Protein AF-A0A956WN75-F1 (afdb_monomer)

Secondary structure (DSSP, 8-state):
-TT-TTHHHHHHHHHHHHHHHHHHHHH---HHHHHHHHHHHHHHHHHHHHHHHHHHHHHS-GGGHHHHHHHHHHHHHHSHHHHHHHHHHHHHHH-HHHHHHHHHHHHHHHHHHHHHH-HHHHT-S---S-STTTTS-S-PPTTEE--SSHHHHHHHHHHHTT-SS-EEEEEE-GGGT-----HHHHHHHHHHTTEEEEEEEE-SSSEEEEEEEEPPTTPPPPHHHHHHHHHHHHTT---HHHHHHHHHHHHTSTTTTTHHHHTTPPPHHHHHHHHHSTTHHHHHHHS-HHHHHHHHHHHHT--SHHHHHHHHHHHHHHHHTTPPTTPPPPP-

Structure (mmCIF, N/CA/C/O backbone):
data_AF-A0A956WN75-F1
#
_entry.id   AF-A0A956WN75-F1
#
loop_
_atom_site.group_PDB
_atom_site.id
_atom_site.type_symbol
_atom_site.label_atom_id
_atom_site.label_alt_id
_atom_site.label_comp_id
_atom_site.label_asym_id
_atom_site.label_entity_id
_atom_site.label_seq_id
_atom_site.pdbx_PDB_ins_code
_atom_site.Cartn_x
_atom_site.Cartn_y
_atom_site.Cartn_z
_atom_site.occupancy
_atom_site.B_iso_or_equiv
_atom_site.auth_seq_id
_atom_site.auth_comp_id
_atom_site.auth_asym_id
_atom_site.auth_atom_id
_atom_site.pdbx_PDB_model_num
ATOM 1 N N . TRP A 1 1 ? 1.794 3.175 38.763 1.00 48.25 1 TRP A N 1
ATOM 2 C CA . TRP A 1 1 ? 1.970 1.706 38.778 1.00 48.25 1 TRP A CA 1
ATOM 3 C C . TRP A 1 1 ? 2.049 1.142 37.357 1.00 48.25 1 TRP A C 1
ATOM 5 O O . TRP A 1 1 ? 1.049 0.651 36.826 1.00 48.25 1 TRP A O 1
ATOM 15 N N . PRO A 1 2 ? 3.215 1.254 36.699 1.00 36.44 2 PRO A N 1
ATOM 16 C CA . PRO A 1 2 ? 3.444 0.683 35.376 1.00 36.44 2 PRO A CA 1
ATOM 17 C C . PRO A 1 2 ? 3.702 -0.824 35.523 1.00 36.44 2 PRO A C 1
ATOM 19 O O . PRO A 1 2 ? 4.758 -1.226 35.989 1.00 36.44 2 PRO A O 1
ATOM 22 N N . GLY A 1 3 ? 2.706 -1.660 35.211 1.00 49.97 3 GLY A N 1
ATOM 23 C CA . GLY A 1 3 ? 2.854 -3.124 35.275 1.00 49.97 3 GLY A CA 1
ATOM 24 C C . GLY A 1 3 ? 1.582 -3.918 35.585 1.00 49.97 3 GLY A C 1
ATOM 25 O O . GLY A 1 3 ? 1.543 -5.118 35.327 1.00 49.97 3 GLY A O 1
ATOM 26 N N . MET A 1 4 ? 0.512 -3.283 36.083 1.00 59.53 4 MET A N 1
ATOM 27 C CA . MET A 1 4 ? -0.743 -4.002 36.349 1.00 59.53 4 MET A CA 1
ATOM 28 C C . MET A 1 4 ? -1.436 -4.428 35.049 1.00 59.53 4 MET A C 1
ATOM 30 O O . MET A 1 4 ? -1.937 -3.595 34.284 1.00 59.53 4 MET A O 1
ATOM 34 N N . LYS A 1 5 ? -1.484 -5.745 34.824 1.00 60.62 5 LYS A N 1
ATOM 35 C CA . LYS A 1 5 ? -2.339 -6.390 33.820 1.00 60.62 5 LYS A CA 1
ATOM 36 C C . LYS A 1 5 ? -3.797 -6.350 34.303 1.00 60.62 5 LYS A C 1
ATOM 38 O O . LYS A 1 5 ? -4.051 -6.427 35.501 1.00 60.62 5 LYS A O 1
ATOM 43 N N . ASN A 1 6 ? -4.748 -6.227 33.374 1.00 70.31 6 ASN A N 1
ATOM 44 C CA . ASN A 1 6 ? -6.195 -6.226 33.647 1.00 70.31 6 ASN A CA 1
ATOM 45 C C . ASN A 1 6 ? -6.662 -5.158 34.661 1.00 70.31 6 ASN A C 1
ATOM 47 O O . ASN A 1 6 ? -7.427 -5.459 35.576 1.00 70.31 6 ASN A O 1
ATOM 51 N N . LYS A 1 7 ? -6.230 -3.898 34.503 1.00 71.69 7 LYS A N 1
ATOM 52 C CA . LYS A 1 7 ? -6.641 -2.776 35.371 1.00 71.69 7 LYS A CA 1
ATOM 53 C C . LYS A 1 7 ? -8.160 -2.658 35.493 1.00 71.69 7 LYS A C 1
ATOM 55 O O . LYS A 1 7 ? -8.658 -2.394 36.578 1.00 71.69 7 LYS A O 1
ATOM 60 N N . GLY A 1 8 ? -8.905 -2.899 34.418 1.00 73.25 8 GLY A N 1
ATOM 61 C CA . GLY A 1 8 ? -10.363 -2.855 34.489 1.00 73.25 8 GLY A CA 1
ATOM 62 C C . GLY A 1 8 ? -11.002 -4.012 35.273 1.00 73.25 8 GLY A C 1
ATOM 63 O O . GLY A 1 8 ? -12.048 -3.818 35.881 1.00 73.25 8 GLY A O 1
ATOM 64 N N . ALA A 1 9 ? -10.359 -5.181 35.370 1.00 77.38 9 ALA A N 1
ATOM 65 C CA . ALA A 1 9 ? -10.797 -6.230 36.297 1.00 77.38 9 ALA A CA 1
ATOM 66 C C . ALA A 1 9 ? -10.556 -5.823 37.761 1.00 77.38 9 ALA A C 1
ATOM 68 O O . ALA A 1 9 ? -11.425 -6.033 38.603 1.00 77.38 9 ALA A O 1
ATOM 69 N N . TRP A 1 10 ? -9.423 -5.171 38.048 1.00 79.75 10 TRP A N 1
ATOM 70 C CA . TRP A 1 10 ? -9.158 -4.575 39.362 1.00 79.75 10 TRP A CA 1
ATOM 71 C C . TRP A 1 10 ? -10.166 -3.477 39.710 1.00 79.75 10 TRP A C 1
ATOM 73 O O . TRP A 1 10 ? -10.657 -3.446 40.831 1.00 79.75 10 TRP A O 1
ATOM 83 N N . PHE A 1 11 ? -10.527 -2.632 38.742 1.00 81.88 11 PHE A N 1
ATOM 84 C CA . PHE A 1 11 ? -11.564 -1.608 38.888 1.00 81.88 11 PHE A CA 1
ATOM 85 C C . PHE A 1 11 ? -12.925 -2.213 39.264 1.00 81.88 11 PHE A C 1
ATOM 87 O O . PHE A 1 11 ? -13.568 -1.758 40.203 1.00 81.88 11 PHE A O 1
ATOM 94 N N . ILE A 1 12 ? -13.355 -3.272 38.572 1.00 84.25 12 ILE A N 1
ATOM 95 C CA . ILE A 1 12 ? -14.614 -3.964 38.888 1.00 84.25 12 ILE A CA 1
ATOM 96 C C . ILE A 1 12 ? -14.531 -4.645 40.263 1.00 84.25 12 ILE A C 1
ATOM 98 O O . ILE A 1 12 ? -15.480 -4.581 41.047 1.00 84.25 12 ILE A O 1
ATOM 102 N N . GLY A 1 13 ? -13.392 -5.269 40.576 1.00 86.12 13 GLY A N 1
ATOM 103 C CA . GLY A 1 13 ? -13.159 -5.943 41.851 1.00 86.12 13 GLY A CA 1
ATOM 104 C C . GLY A 1 13 ? -13.259 -4.995 43.044 1.00 86.12 13 GLY A C 1
ATOM 105 O O . GLY A 1 13 ? -13.963 -5.302 44.004 1.00 86.12 13 GLY A O 1
ATOM 106 N N . THR A 1 14 ? -12.633 -3.816 42.975 1.00 85.25 14 THR A N 1
ATOM 107 C CA . THR A 1 14 ? -12.680 -2.847 44.079 1.00 85.25 14 THR A CA 1
ATOM 108 C C . THR A 1 14 ? -14.070 -2.263 44.296 1.00 85.25 14 THR A C 1
ATOM 110 O O . THR A 1 14 ? -14.482 -2.132 45.445 1.00 85.25 14 THR A O 1
ATOM 113 N N . VAL A 1 15 ? -14.832 -1.980 43.233 1.00 87.31 15 VAL A N 1
ATOM 114 C CA . VAL A 1 15 ? -16.230 -1.522 43.363 1.00 87.31 15 VAL A CA 1
ATOM 115 C C . VAL A 1 15 ? -17.111 -2.613 43.973 1.00 87.31 15 VAL A C 1
ATOM 117 O O . VAL A 1 15 ? -17.923 -2.332 44.852 1.00 87.31 15 VAL A O 1
ATOM 120 N N . THR A 1 16 ? -16.918 -3.868 43.559 1.00 89.69 16 THR A N 1
ATOM 121 C CA . THR A 1 16 ? -17.697 -5.005 44.071 1.00 89.69 16 THR A CA 1
ATOM 122 C C . THR A 1 16 ? -17.443 -5.228 45.561 1.00 89.69 16 THR A C 1
ATOM 124 O O . THR A 1 16 ? -18.398 -5.351 46.328 1.00 89.69 16 THR A O 1
ATOM 127 N N . VAL A 1 17 ? -16.173 -5.233 45.982 1.00 88.94 17 VAL A N 1
ATOM 128 C CA . VAL A 1 17 ? -15.780 -5.359 47.397 1.00 88.94 17 VAL A CA 1
ATOM 129 C C . VAL A 1 17 ? -16.247 -4.146 48.203 1.00 88.94 17 VAL A C 1
ATOM 131 O O . VAL A 1 17 ? -16.737 -4.308 49.316 1.00 88.94 17 VAL A O 1
ATOM 134 N N . GLY A 1 18 ? -16.160 -2.942 47.633 1.00 87.75 18 GLY A N 1
ATOM 135 C CA . GLY A 1 18 ? -16.653 -1.719 48.262 1.00 87.75 18 GLY A CA 1
ATOM 136 C C . GLY A 1 18 ? -18.155 -1.765 48.553 1.00 87.75 18 GLY A C 1
ATOM 137 O O . GLY A 1 18 ? -18.562 -1.425 49.662 1.00 87.75 18 GLY A O 1
ATOM 138 N N . GLY A 1 19 ? -18.968 -2.237 47.601 1.00 89.50 19 GLY A N 1
ATOM 139 C CA . GLY A 1 19 ? -20.414 -2.416 47.790 1.00 89.50 19 GLY A CA 1
ATOM 140 C C . GLY A 1 19 ? -20.755 -3.436 48.880 1.00 89.50 19 GLY A C 1
ATOM 141 O O . GLY A 1 19 ? -21.560 -3.145 49.764 1.00 89.50 19 GLY A O 1
ATOM 142 N N . LEU A 1 20 ? -20.065 -4.583 48.903 1.00 91.06 20 LEU A N 1
ATOM 143 C CA . LEU A 1 20 ? -20.223 -5.584 49.965 1.00 91.06 20 LEU A CA 1
ATOM 144 C C . LEU A 1 20 ? -19.796 -5.039 51.337 1.00 91.06 20 LEU A C 1
ATOM 146 O O . LEU A 1 20 ? -20.430 -5.344 52.343 1.00 91.06 20 LEU A O 1
ATOM 150 N N . GLY A 1 21 ? -18.759 -4.199 51.380 1.00 90.44 21 GLY A N 1
ATOM 151 C CA . GLY A 1 21 ? -18.319 -3.518 52.597 1.00 90.44 21 GLY A CA 1
ATOM 152 C C . GLY A 1 21 ? -19.379 -2.568 53.158 1.00 90.44 21 GLY A C 1
ATOM 153 O O . GLY A 1 21 ? -19.666 -2.615 54.351 1.00 90.44 21 GLY A O 1
ATOM 154 N N . ILE A 1 22 ? -20.015 -1.756 52.305 1.00 89.88 22 ILE A N 1
ATOM 155 C CA . ILE A 1 22 ? -21.125 -0.871 52.710 1.00 89.88 22 ILE A CA 1
ATOM 156 C C . ILE A 1 22 ? -22.288 -1.695 53.275 1.00 89.88 22 ILE A C 1
ATOM 158 O O . ILE A 1 22 ? -22.827 -1.358 54.331 1.00 89.88 22 ILE A O 1
ATOM 162 N N . ALA A 1 23 ? -22.630 -2.802 52.611 1.00 91.12 23 ALA A N 1
ATOM 163 C CA . ALA A 1 23 ? -23.677 -3.706 53.067 1.00 91.12 23 ALA A CA 1
ATOM 164 C C . ALA A 1 23 ? -23.367 -4.313 54.447 1.00 91.12 23 ALA A C 1
ATOM 166 O O . ALA A 1 23 ? -24.229 -4.320 55.325 1.00 91.12 23 ALA A O 1
ATOM 167 N N . ALA A 1 24 ? -22.126 -4.758 54.660 1.00 89.31 24 ALA A N 1
ATOM 168 C CA . ALA A 1 24 ? -21.679 -5.334 55.925 1.00 89.31 24 ALA A CA 1
ATOM 169 C C . ALA A 1 24 ? -21.656 -4.310 57.074 1.00 89.31 24 ALA A C 1
ATOM 171 O O . ALA A 1 24 ? -22.040 -4.647 58.195 1.00 89.31 24 ALA A O 1
ATOM 172 N N . ILE A 1 25 ? -21.259 -3.057 56.804 1.00 89.06 25 ILE A N 1
ATOM 173 C CA . ILE A 1 25 ? -21.319 -1.963 57.790 1.00 89.06 25 ILE A CA 1
ATOM 174 C C . ILE A 1 25 ? -22.764 -1.724 58.231 1.00 89.06 25 ILE A C 1
ATOM 176 O O . ILE A 1 25 ? -23.007 -1.577 59.425 1.00 89.06 25 ILE A O 1
ATOM 180 N N . GLY A 1 26 ? -23.717 -1.731 57.291 1.00 85.25 26 GLY A N 1
ATOM 181 C CA . GLY A 1 26 ? -25.135 -1.516 57.586 1.00 85.25 26 GLY A CA 1
ATOM 182 C C . GLY A 1 26 ? -25.693 -2.489 58.626 1.00 85.25 26 GLY A C 1
ATOM 183 O O . GLY A 1 26 ? -26.528 -2.105 59.434 1.00 85.25 26 GLY A O 1
ATOM 184 N N . THR A 1 27 ? -25.203 -3.729 58.656 1.00 85.75 27 THR A N 1
ATOM 185 C CA . THR A 1 27 ? -25.683 -4.780 59.569 1.00 85.75 27 THR A CA 1
ATOM 186 C C . THR A 1 27 ? -24.801 -5.003 60.802 1.00 85.75 27 THR A C 1
ATOM 188 O O . THR A 1 27 ? -25.177 -5.763 61.693 1.00 85.75 27 THR A O 1
ATOM 191 N N . SER A 1 28 ? -23.616 -4.390 60.864 1.00 88.44 28 SER A N 1
ATOM 192 C CA . SER A 1 28 ? -22.629 -4.653 61.916 1.00 88.44 28 SER A CA 1
ATOM 193 C C . SER A 1 28 ? -22.908 -3.841 63.180 1.00 88.44 28 SER A C 1
ATOM 195 O O . SER A 1 28 ? -22.922 -2.613 63.154 1.00 88.44 28 SER A O 1
ATOM 197 N N . GLN A 1 29 ? -23.039 -4.529 64.316 1.00 87.25 29 GLN A N 1
ATOM 198 C CA . GLN A 1 29 ? -23.091 -3.907 65.648 1.00 87.25 29 GLN A CA 1
ATOM 199 C C . GLN A 1 29 ? -21.741 -3.950 66.386 1.00 87.25 29 GLN A C 1
ATOM 201 O O . GLN A 1 29 ? -21.611 -3.411 67.484 1.00 87.25 29 GLN A O 1
ATOM 206 N N . TRP A 1 30 ? -20.717 -4.579 65.797 1.00 92.25 30 TRP A N 1
ATOM 207 C CA . TRP A 1 30 ? -19.413 -4.760 66.433 1.00 92.25 30 TRP A CA 1
ATOM 208 C C . TRP A 1 30 ? -18.415 -3.701 65.954 1.00 92.25 30 TRP A C 1
ATOM 210 O O . TRP A 1 30 ? -17.955 -3.720 64.811 1.00 92.25 30 TRP A O 1
ATOM 220 N N . TYR A 1 31 ? -18.070 -2.771 66.849 1.00 89.88 31 TYR A N 1
ATOM 221 C CA . TYR A 1 31 ? -17.254 -1.594 66.530 1.00 89.88 31 TYR A CA 1
ATOM 222 C C . TYR A 1 31 ? -15.909 -1.910 65.839 1.00 89.88 31 TYR A C 1
ATOM 224 O O . TYR A 1 31 ? -15.633 -1.298 64.804 1.00 89.88 31 TYR A O 1
ATOM 232 N N . PRO A 1 32 ? -15.086 -2.872 66.311 1.00 91.50 32 PRO A N 1
ATOM 233 C CA . PRO A 1 32 ? -13.803 -3.176 65.670 1.00 91.50 32 PRO A CA 1
ATOM 234 C C . PRO A 1 32 ? -13.941 -3.671 64.225 1.00 91.50 32 PRO A C 1
ATOM 236 O O . PRO A 1 32 ? -13.137 -3.306 63.368 1.00 91.50 32 PRO A O 1
ATOM 239 N N . LEU A 1 33 ? -14.979 -4.461 63.930 1.00 87.69 33 LEU A N 1
ATOM 240 C CA . LEU A 1 33 ? -15.257 -4.939 62.575 1.00 87.69 33 LEU A CA 1
ATOM 241 C C . LEU A 1 33 ? -15.676 -3.795 61.660 1.00 87.69 33 LEU A C 1
ATOM 243 O O . LEU A 1 33 ? -15.158 -3.680 60.551 1.00 87.69 33 LEU A O 1
ATOM 247 N N . THR A 1 34 ? -16.557 -2.917 62.137 1.00 90.81 34 THR A N 1
ATOM 248 C CA . THR A 1 34 ? -16.970 -1.733 61.379 1.00 90.81 34 THR A CA 1
ATOM 249 C C . THR A 1 34 ? -15.772 -0.835 61.065 1.00 90.81 34 THR A C 1
ATOM 251 O O . THR A 1 34 ? -15.591 -0.443 59.913 1.00 90.81 34 THR A O 1
ATOM 254 N N . ALA A 1 35 ? -14.897 -0.581 62.043 1.00 90.38 35 ALA A N 1
ATOM 255 C CA . ALA A 1 35 ? -13.675 0.197 61.839 1.00 90.38 35 ALA A CA 1
ATOM 256 C C . ALA A 1 35 ? -12.725 -0.456 60.813 1.00 90.38 35 ALA A C 1
ATOM 258 O O . ALA A 1 35 ? -12.204 0.226 59.928 1.00 90.38 35 ALA A O 1
ATOM 259 N N . GLY A 1 36 ? -12.548 -1.781 60.879 1.00 91.25 36 GLY A N 1
ATOM 260 C CA . GLY A 1 36 ? -11.745 -2.533 59.911 1.00 91.25 36 GLY A CA 1
ATOM 261 C C . GLY A 1 36 ? -12.296 -2.455 58.483 1.00 91.25 36 GLY A C 1
ATOM 262 O O . GLY A 1 36 ? -11.541 -2.206 57.540 1.00 91.25 36 GLY A O 1
ATOM 263 N N . ILE A 1 37 ? -13.615 -2.598 58.311 1.00 89.56 37 ILE A N 1
ATOM 264 C CA . ILE A 1 37 ? -14.264 -2.497 56.995 1.00 89.56 37 ILE A CA 1
ATOM 265 C C . ILE A 1 37 ? -14.164 -1.068 56.446 1.00 89.56 37 ILE A C 1
ATOM 267 O O . ILE A 1 37 ? -13.875 -0.901 55.262 1.00 89.56 37 ILE A O 1
ATOM 271 N N . MET A 1 38 ? -14.333 -0.035 57.279 1.00 89.81 38 MET A N 1
ATOM 272 C CA . MET A 1 38 ? -14.180 1.362 56.848 1.00 89.81 38 MET A CA 1
ATOM 273 C C . MET A 1 38 ? -12.759 1.673 56.365 1.00 89.81 38 MET A C 1
ATOM 275 O O . MET A 1 38 ? -12.597 2.380 55.369 1.00 89.81 38 MET A O 1
ATOM 279 N N . LEU A 1 39 ? -11.733 1.111 57.011 1.00 90.19 39 LEU A N 1
ATOM 280 C CA . LEU A 1 39 ? -10.342 1.271 56.580 1.00 90.19 39 LEU A CA 1
ATOM 281 C C . LEU A 1 39 ? -10.101 0.629 55.206 1.00 90.19 39 LEU A C 1
ATOM 283 O O . LEU A 1 39 ? -9.528 1.261 54.314 1.00 90.19 39 LEU A O 1
ATOM 287 N N . LEU A 1 40 ? -10.588 -0.599 55.004 1.00 86.06 40 LEU A N 1
ATOM 288 C CA . LEU A 1 40 ? -10.496 -1.288 53.712 1.00 86.06 40 LEU A CA 1
ATOM 289 C C . LEU A 1 40 ? -11.278 -0.557 52.616 1.00 86.06 40 LEU A C 1
ATOM 291 O O . LEU A 1 40 ? -10.795 -0.433 51.489 1.00 86.06 40 LEU A O 1
ATOM 295 N N . TRP A 1 41 ? -12.457 -0.034 52.951 1.00 86.81 41 TRP A N 1
ATOM 296 C CA . TRP A 1 41 ? -13.279 0.755 52.040 1.00 86.81 41 TRP A CA 1
ATOM 297 C C . TRP A 1 41 ? -12.577 2.053 51.625 1.00 86.81 41 TRP A C 1
ATOM 299 O O . TRP A 1 41 ? -12.515 2.354 50.433 1.00 86.81 41 TRP A O 1
ATOM 309 N N . GLY A 1 42 ? -11.959 2.774 52.567 1.00 86.94 42 GLY A N 1
ATOM 310 C CA . GLY A 1 42 ? -11.176 3.979 52.278 1.00 86.94 42 GLY A CA 1
ATOM 311 C C . GLY A 1 42 ? -9.976 3.705 51.365 1.00 86.94 42 GLY A C 1
ATOM 312 O O . GLY A 1 42 ? -9.765 4.418 50.381 1.00 86.94 42 GLY A O 1
ATOM 313 N N . MET A 1 43 ? -9.230 2.626 51.626 1.00 86.12 43 MET A N 1
ATOM 314 C CA . MET A 1 43 ? -8.103 2.211 50.780 1.00 86.12 43 MET A CA 1
ATOM 315 C C . MET A 1 43 ? -8.565 1.822 49.364 1.00 86.12 43 MET A C 1
ATOM 317 O O . MET A 1 43 ? -7.962 2.237 48.371 1.00 86.12 43 MET A O 1
ATOM 321 N N . GLY A 1 44 ? -9.670 1.077 49.260 1.00 82.69 44 GLY A N 1
ATOM 322 C CA . GLY A 1 44 ? -10.289 0.708 47.986 1.00 82.69 44 GLY A CA 1
ATOM 323 C C . GLY A 1 44 ? -10.807 1.917 47.202 1.00 82.69 44 GLY A C 1
ATOM 324 O O . GLY A 1 44 ? -10.598 1.994 45.990 1.00 82.69 44 GLY A O 1
ATOM 325 N N . GLY A 1 45 ? -11.413 2.890 47.886 1.00 83.38 45 GLY A N 1
ATOM 326 C CA . GLY A 1 45 ? -11.883 4.148 47.303 1.00 83.38 45 GLY A CA 1
ATOM 327 C C . GLY A 1 45 ? -10.742 5.000 46.746 1.00 83.38 45 GLY A C 1
ATOM 328 O O . GLY A 1 45 ? -10.809 5.454 45.603 1.00 83.38 45 GLY A O 1
ATOM 329 N N . GLY A 1 46 ? -9.646 5.146 47.497 1.00 82.12 46 GLY A N 1
ATOM 330 C CA . GLY A 1 46 ? -8.447 5.843 47.022 1.00 82.12 46 GLY A CA 1
ATOM 331 C C . GLY A 1 46 ? -7.829 5.176 45.789 1.00 82.12 46 GLY A C 1
ATOM 332 O O . GLY A 1 46 ? -7.460 5.854 44.825 1.00 82.12 46 GLY A O 1
ATOM 333 N N . PHE A 1 47 ? -7.771 3.842 45.773 1.00 81.31 47 PHE A N 1
ATOM 334 C CA . PHE A 1 47 ? -7.326 3.087 44.603 1.00 81.31 47 PHE A CA 1
ATOM 335 C C . PHE A 1 47 ? -8.263 3.287 43.404 1.00 81.31 47 PHE A C 1
ATOM 337 O O . PHE A 1 47 ? -7.792 3.534 42.295 1.00 81.31 47 PHE A O 1
ATOM 344 N N . PHE A 1 48 ? -9.579 3.241 43.623 1.00 83.19 48 PHE A N 1
ATOM 345 C CA . PHE A 1 48 ? -10.592 3.458 42.591 1.00 83.19 48 PHE A CA 1
ATOM 346 C C . PHE A 1 48 ? -10.472 4.842 41.945 1.00 83.19 48 PHE A C 1
ATOM 348 O O . PHE A 1 48 ? -10.421 4.923 40.720 1.00 83.19 48 PHE A O 1
ATOM 355 N N . ILE A 1 49 ? -10.373 5.915 42.737 1.00 82.69 49 ILE A N 1
ATOM 356 C CA . ILE A 1 49 ? -10.286 7.293 42.225 1.00 82.69 49 ILE A CA 1
ATOM 357 C C . ILE A 1 49 ? -9.043 7.460 41.344 1.00 82.69 49 ILE A C 1
ATOM 359 O O . ILE A 1 49 ? -9.149 7.906 40.200 1.00 82.69 49 ILE A O 1
ATOM 363 N N . ASN A 1 50 ? -7.877 7.039 41.841 1.00 80.00 50 ASN A N 1
ATOM 364 C CA . ASN A 1 50 ? -6.620 7.145 41.099 1.00 80.00 50 ASN A CA 1
ATOM 365 C C . ASN A 1 50 ? -6.627 6.290 39.825 1.00 80.00 50 ASN A C 1
ATOM 367 O O . ASN A 1 50 ? -6.142 6.716 38.772 1.00 80.00 50 ASN A O 1
ATOM 371 N N . LEU A 1 51 ? -7.183 5.078 39.901 1.00 78.94 51 LEU A N 1
ATOM 372 C CA . LEU A 1 51 ? -7.287 4.192 38.750 1.00 78.94 51 LEU A CA 1
ATOM 373 C C . LEU A 1 51 ? -8.242 4.764 37.701 1.00 78.94 51 LEU A C 1
ATOM 375 O O . LEU A 1 51 ? -7.889 4.772 36.527 1.00 78.94 51 LEU A O 1
ATOM 379 N N . ASN A 1 52 ? -9.399 5.285 38.111 1.00 81.50 52 ASN A N 1
ATOM 380 C CA . ASN A 1 52 ? -10.380 5.903 37.222 1.00 81.50 52 ASN A CA 1
ATOM 381 C C . ASN A 1 52 ? -9.782 7.114 36.492 1.00 81.50 52 ASN A C 1
ATOM 383 O O . ASN A 1 52 ? -9.805 7.166 35.265 1.00 81.50 52 ASN A O 1
ATOM 387 N N . GLN A 1 53 ? -9.134 8.026 37.226 1.00 80.12 53 GLN A N 1
ATOM 388 C CA . GLN A 1 53 ? -8.435 9.170 36.632 1.00 80.12 53 GLN A CA 1
ATOM 389 C C . GLN A 1 53 ? -7.352 8.729 35.643 1.00 80.12 53 GLN A C 1
ATOM 391 O O . GLN A 1 53 ? -7.288 9.241 34.527 1.00 80.12 53 GLN A O 1
ATOM 396 N N . THR A 1 54 ? -6.543 7.730 36.006 1.00 75.62 54 THR A N 1
ATOM 397 C CA . THR A 1 54 ? -5.514 7.185 35.111 1.00 75.62 54 THR A CA 1
ATOM 398 C C . THR A 1 54 ? -6.136 6.570 33.858 1.00 75.62 54 THR A C 1
ATOM 400 O O . THR A 1 54 ? -5.622 6.760 32.759 1.00 75.62 54 THR A O 1
ATOM 403 N N . LEU A 1 55 ? -7.232 5.820 33.990 1.00 72.75 55 LEU A N 1
ATOM 404 C CA . LEU A 1 55 ? -7.920 5.202 32.858 1.00 72.75 55 LEU A CA 1
ATOM 405 C C . LEU A 1 55 ? -8.496 6.262 31.921 1.00 72.75 55 LEU A C 1
ATOM 407 O O . LEU A 1 55 ? -8.296 6.154 30.715 1.00 72.75 55 LEU A O 1
ATOM 411 N N . ILE A 1 56 ? -9.127 7.309 32.447 1.00 76.31 56 ILE A N 1
ATOM 412 C CA . ILE A 1 56 ? -9.640 8.409 31.625 1.00 76.31 56 ILE A CA 1
ATOM 413 C C . ILE A 1 56 ? -8.485 9.106 30.903 1.00 76.31 56 ILE A C 1
ATOM 415 O O . ILE A 1 56 ? -8.532 9.246 29.684 1.00 76.31 56 ILE A O 1
ATOM 419 N N . GLN A 1 57 ? -7.413 9.466 31.610 1.00 71.62 57 GLN A N 1
ATOM 420 C CA . GLN A 1 57 ? -6.271 10.172 31.020 1.00 71.62 57 GLN A CA 1
ATOM 421 C C . GLN A 1 57 ? -5.525 9.342 29.970 1.00 71.62 57 GLN A C 1
ATOM 423 O O . GLN A 1 57 ? -5.095 9.872 28.952 1.00 71.62 57 GLN A O 1
ATOM 428 N N . THR A 1 58 ? -5.374 8.038 30.196 1.00 66.56 58 THR A N 1
ATOM 429 C CA . THR A 1 58 ? -4.648 7.157 29.265 1.00 66.56 58 THR A CA 1
ATOM 430 C C . THR A 1 58 ? -5.478 6.726 28.060 1.00 66.56 58 THR A C 1
ATOM 432 O O . THR A 1 58 ? -4.899 6.352 27.044 1.00 66.56 58 THR A O 1
ATOM 435 N N . ASN A 1 59 ? -6.810 6.785 28.145 1.00 67.25 59 ASN A N 1
ATOM 436 C CA . ASN A 1 59 ? -7.703 6.426 27.038 1.00 67.25 59 ASN A CA 1
ATOM 437 C C . ASN A 1 59 ? -8.292 7.640 26.303 1.00 67.25 59 ASN A C 1
ATOM 439 O O . ASN A 1 59 ? -8.967 7.459 25.291 1.00 67.25 59 ASN A O 1
ATOM 443 N N . THR A 1 60 ? -8.049 8.865 26.778 1.00 67.31 60 THR A N 1
ATOM 444 C CA . THR A 1 60 ? -8.585 10.086 26.165 1.00 67.31 60 THR A CA 1
ATOM 445 C C . THR A 1 60 ? -7.513 10.806 25.343 1.00 67.31 60 THR A C 1
ATOM 447 O O . THR A 1 60 ? -6.466 11.155 25.889 1.00 67.31 60 THR A O 1
ATOM 450 N N . PRO A 1 61 ? -7.762 11.099 24.053 1.00 60.56 61 PRO A N 1
ATOM 451 C CA . PRO A 1 61 ? -6.873 11.930 23.245 1.00 60.56 61 PRO A CA 1
ATOM 452 C C . PRO A 1 61 ? -6.668 13.322 23.860 1.00 60.56 61 PRO A C 1
ATOM 454 O O . PRO A 1 61 ? -7.624 13.939 24.336 1.00 60.56 61 PRO A O 1
ATOM 457 N N . SER A 1 62 ? -5.447 13.860 23.786 1.00 65.75 62 SER A N 1
ATOM 458 C CA . SER A 1 62 ? -5.090 15.159 24.385 1.00 65.75 62 SER A CA 1
ATOM 459 C C . SER A 1 62 ? -6.005 16.307 23.936 1.00 65.75 62 SER A C 1
ATOM 461 O O . SER A 1 62 ? -6.403 17.128 24.760 1.00 65.75 62 SER A O 1
ATOM 463 N N . ALA A 1 63 ? -6.428 16.314 22.668 1.00 63.97 63 ALA A N 1
ATOM 464 C CA . ALA A 1 63 ? -7.319 17.329 22.099 1.00 63.97 63 ALA A CA 1
ATOM 465 C C . ALA A 1 63 ? -8.739 17.349 22.705 1.00 63.97 63 ALA A C 1
ATOM 467 O O . ALA A 1 63 ? -9.418 18.373 22.661 1.00 63.97 63 ALA A O 1
ATOM 468 N N . LEU A 1 64 ? -9.209 16.228 23.265 1.00 76.62 64 LEU A N 1
ATOM 469 C CA . LEU A 1 64 ? -10.553 16.098 23.843 1.00 76.62 64 LEU A CA 1
ATOM 470 C C . LEU A 1 64 ? -10.537 16.004 25.372 1.00 76.62 64 LEU A C 1
ATOM 472 O O . LEU A 1 64 ? -11.606 15.956 25.981 1.00 76.62 64 LEU A O 1
ATOM 476 N N . MET A 1 65 ? -9.352 16.023 25.992 1.00 71.12 65 MET A N 1
ATOM 477 C CA . MET A 1 65 ? -9.173 15.821 27.431 1.00 71.12 65 MET A CA 1
ATOM 478 C C . MET A 1 65 ? -10.049 16.762 28.260 1.00 71.12 65 MET A C 1
ATOM 480 O O . MET A 1 65 ? -10.754 16.311 29.158 1.00 71.12 65 MET A O 1
ATOM 484 N N . GLY A 1 66 ? -10.080 18.051 27.903 1.00 75.44 66 GLY A N 1
ATOM 485 C CA . GLY A 1 66 ? -10.924 19.035 28.583 1.00 75.44 66 GLY A CA 1
ATOM 486 C C . GLY A 1 66 ? -12.409 18.663 28.545 1.00 75.44 66 GLY A C 1
ATOM 487 O O . GLY A 1 66 ? -13.063 18.656 29.580 1.00 75.44 66 GLY A O 1
ATOM 488 N N . ARG A 1 67 ? -12.928 18.258 27.376 1.00 85.19 67 ARG A N 1
ATOM 489 C CA . ARG A 1 67 ? -14.346 17.892 27.204 1.00 85.19 67 ARG A CA 1
ATOM 490 C C . ARG A 1 67 ? -14.711 16.622 27.971 1.00 85.19 67 ARG A C 1
ATOM 492 O O . ARG A 1 67 ? -15.749 16.580 28.624 1.00 85.19 67 ARG A O 1
ATOM 499 N N . VAL A 1 68 ? -13.863 15.596 27.912 1.00 77.19 68 VAL A N 1
ATOM 500 C CA . VAL A 1 68 ? -14.107 14.324 28.610 1.00 77.19 68 VAL A CA 1
ATOM 501 C C . VAL A 1 68 ? -14.053 14.512 30.123 1.00 77.19 68 VAL A C 1
ATOM 503 O O . VAL A 1 68 ? -14.929 14.013 30.829 1.00 77.19 68 VAL A O 1
ATOM 506 N N . MET A 1 69 ? -13.086 15.284 30.623 1.00 80.75 69 MET A N 1
ATOM 507 C CA . MET A 1 69 ? -13.012 15.608 32.045 1.00 80.75 69 MET A CA 1
ATOM 508 C C . MET A 1 69 ? -14.213 16.443 32.497 1.00 80.75 69 MET A C 1
ATOM 510 O O . MET A 1 69 ? -14.734 16.182 33.574 1.00 80.75 69 MET A O 1
ATOM 514 N N . SER A 1 70 ? -14.724 17.373 31.681 1.00 85.56 70 SER A N 1
ATOM 515 C CA . SER A 1 70 ? -15.968 18.092 31.998 1.00 85.56 70 SER A CA 1
ATOM 516 C C . SER A 1 70 ? -17.161 17.147 32.141 1.00 85.56 70 SER A C 1
ATOM 518 O O . SER A 1 70 ? -17.889 17.249 33.124 1.00 85.56 70 SER A O 1
ATOM 520 N N . VAL A 1 71 ? -17.345 16.197 31.218 1.00 86.69 71 VAL A N 1
ATOM 521 C CA . VAL A 1 71 ? -18.427 15.198 31.310 1.00 86.69 71 VAL A CA 1
ATOM 522 C C . VAL A 1 71 ? -18.259 14.315 32.548 1.00 86.69 71 VAL A C 1
ATOM 524 O O . VAL A 1 71 ? -19.231 14.062 33.255 1.00 86.69 71 VAL A O 1
ATOM 527 N N . HIS A 1 72 ? -17.033 13.884 32.851 1.00 84.75 72 HIS A N 1
ATOM 528 C CA . HIS A 1 72 ? -16.748 13.100 34.052 1.00 84.75 72 HIS A CA 1
ATOM 529 C C . HIS A 1 72 ? -17.064 13.877 35.336 1.00 84.75 72 HIS A C 1
ATOM 531 O O . HIS A 1 72 ? -17.739 13.353 36.218 1.00 84.75 72 HIS A O 1
ATOM 537 N N . THR A 1 73 ? -16.631 15.135 35.423 1.00 86.12 73 THR A N 1
ATOM 538 C CA . THR A 1 73 ? -16.892 16.012 36.570 1.00 86.12 73 THR A CA 1
ATOM 539 C C . THR A 1 73 ? -18.384 16.286 36.731 1.00 86.12 73 THR A C 1
ATOM 541 O O . THR A 1 73 ? -18.893 16.204 37.846 1.00 86.12 73 THR A O 1
ATOM 544 N N . LEU A 1 74 ? -19.107 16.540 35.635 1.00 88.81 74 LEU A N 1
ATOM 545 C CA . LEU A 1 74 ? -20.566 16.688 35.649 1.00 88.81 74 LEU A CA 1
ATOM 546 C C . LEU A 1 74 ? -21.256 15.409 36.133 1.00 88.81 74 LEU A C 1
ATOM 548 O O . LEU A 1 74 ? -22.169 15.482 36.947 1.00 88.81 74 LEU A O 1
ATOM 552 N N . GLY A 1 75 ? -20.800 14.239 35.686 1.00 84.69 75 GLY A N 1
ATOM 553 C CA . GLY A 1 75 ? -21.328 12.955 36.140 1.00 84.69 75 GLY A CA 1
ATOM 554 C C . GLY A 1 75 ? -21.053 12.684 37.623 1.00 84.69 75 GLY A C 1
ATOM 555 O O . GLY A 1 75 ? -21.939 12.272 38.362 1.00 84.69 75 GLY A O 1
ATOM 556 N N . PHE A 1 76 ? -19.830 12.924 38.088 1.00 81.62 76 PHE A N 1
ATOM 557 C CA . PHE A 1 76 ? -19.445 12.598 39.459 1.00 81.62 76 PHE A CA 1
ATOM 558 C C . PHE A 1 76 ? -19.988 13.607 40.481 1.00 81.62 76 PHE A C 1
ATOM 560 O O . PHE A 1 76 ? -20.598 13.211 41.471 1.00 81.62 76 PHE A O 1
ATOM 567 N N . LEU A 1 77 ? -19.806 14.909 40.240 1.00 82.25 77 LEU A N 1
ATOM 568 C CA . LEU A 1 77 ? -20.262 15.957 41.160 1.00 82.25 77 LEU A CA 1
ATOM 569 C C . LEU A 1 77 ? -21.740 16.303 40.965 1.00 82.25 77 LEU A C 1
ATOM 571 O O . LEU A 1 77 ? -22.432 16.571 41.942 1.00 82.25 77 LEU A O 1
ATOM 575 N N . GLY A 1 78 ? -22.244 16.283 39.730 1.00 87.50 78 GLY A N 1
ATOM 576 C CA . GLY A 1 78 ? -23.617 16.699 39.430 1.00 87.50 78 GLY A CA 1
ATOM 577 C C . GLY A 1 78 ? -24.681 15.730 39.942 1.00 87.50 78 GLY A C 1
ATOM 578 O O . GLY A 1 78 ? -25.755 16.167 40.346 1.00 87.50 78 GLY A O 1
ATOM 579 N N . PHE A 1 79 ? -24.387 14.426 39.996 1.00 88.81 79 PHE A N 1
ATOM 580 C CA . PHE A 1 79 ? -25.320 13.431 40.539 1.00 88.81 79 PHE A CA 1
ATOM 581 C C . PHE A 1 79 ? -25.196 13.224 42.056 1.00 88.81 79 PHE A C 1
ATOM 583 O O . PHE A 1 79 ? -26.077 12.600 42.651 1.00 88.81 79 PHE A O 1
ATOM 590 N N . ALA A 1 80 ? -24.159 13.764 42.707 1.00 87.81 80 ALA A N 1
ATOM 591 C CA . ALA A 1 80 ? -23.962 13.601 44.148 1.00 87.81 80 ALA A CA 1
ATOM 592 C C . ALA A 1 80 ? -25.155 14.106 44.996 1.00 87.81 80 ALA A C 1
ATOM 594 O O . ALA A 1 80 ? -25.583 13.366 45.886 1.00 87.81 80 ALA A O 1
ATOM 595 N N . PRO A 1 81 ? -25.772 15.278 44.716 1.00 93.19 81 PRO A N 1
ATOM 596 C CA . PRO A 1 81 ? -26.942 15.741 45.467 1.00 93.19 81 PRO A CA 1
ATOM 597 C C . PRO A 1 81 ? -28.161 14.824 45.314 1.00 93.19 81 PRO A C 1
ATOM 599 O O . PRO A 1 81 ? -28.863 14.565 46.288 1.00 93.19 81 PRO A O 1
ATOM 602 N N . LEU A 1 82 ? -28.392 14.287 44.110 1.00 90.44 82 LEU A N 1
ATOM 603 C CA . LEU A 1 82 ? -29.496 13.358 43.847 1.00 90.44 82 LEU A CA 1
ATOM 604 C C . LEU A 1 82 ? -29.300 12.037 44.600 1.00 90.44 82 LEU A C 1
ATOM 606 O O . LEU A 1 82 ? -30.243 11.521 45.198 1.00 90.44 82 LEU A O 1
ATOM 610 N N . GLY A 1 83 ? -28.067 11.522 44.621 1.00 88.44 83 GLY A N 1
ATOM 611 C CA . GLY A 1 83 ? -27.711 10.337 45.401 1.00 88.44 83 GLY A CA 1
ATOM 612 C C . GLY A 1 83 ? -27.892 10.548 46.906 1.00 88.44 83 GLY A C 1
ATOM 613 O O . GLY A 1 83 ? -28.451 9.684 47.578 1.00 88.44 83 GLY A O 1
ATOM 614 N N . ALA A 1 84 ? -27.481 11.706 47.431 1.00 89.25 84 ALA A N 1
ATOM 615 C CA . ALA A 1 84 ? -27.650 12.052 48.843 1.00 89.25 84 ALA A CA 1
ATOM 616 C C . ALA A 1 84 ? -29.129 12.201 49.237 1.00 89.25 84 ALA A C 1
ATOM 618 O O . ALA A 1 84 ? -29.533 11.693 50.282 1.00 89.25 84 ALA A O 1
ATOM 619 N N . LEU A 1 85 ? -29.944 12.838 48.388 1.00 93.62 85 LEU A N 1
ATOM 620 C CA . LEU A 1 85 ? -31.386 12.974 48.600 1.00 93.62 85 LEU A CA 1
ATOM 621 C C . LEU A 1 85 ? -32.076 11.605 48.652 1.00 93.62 85 LEU A C 1
ATOM 623 O O . LEU A 1 85 ? -32.835 11.333 49.582 1.00 93.62 85 LEU A O 1
ATOM 627 N N . LEU A 1 86 ? -31.773 10.729 47.688 1.00 92.00 86 LEU A N 1
ATOM 628 C CA . LEU A 1 86 ? -32.266 9.350 47.671 1.00 92.00 86 LEU A CA 1
ATOM 629 C C . LEU A 1 86 ? -31.828 8.589 48.925 1.00 92.00 86 LEU A C 1
ATOM 631 O O . LEU A 1 86 ? -32.649 7.936 49.564 1.00 92.00 86 LEU A O 1
ATOM 635 N N . ALA A 1 87 ? -30.554 8.703 49.302 1.00 89.12 87 ALA A N 1
ATOM 636 C CA . ALA A 1 87 ? -30.026 8.005 50.462 1.00 89.12 87 ALA A CA 1
ATOM 637 C C . ALA A 1 87 ? -30.680 8.461 51.772 1.00 89.12 87 ALA A C 1
ATOM 639 O O . ALA A 1 87 ? -31.053 7.620 52.586 1.00 89.12 87 ALA A O 1
ATOM 640 N N . GLY A 1 88 ? -30.868 9.770 51.958 1.00 91.62 88 GLY A N 1
ATOM 641 C CA . GLY A 1 88 ? -31.541 10.325 53.132 1.00 91.62 88 GLY A CA 1
ATOM 642 C C . GLY A 1 88 ? -33.015 9.926 53.205 1.00 91.62 88 GLY A C 1
ATOM 643 O O . GLY A 1 88 ? -33.471 9.458 54.247 1.00 91.62 88 GLY A O 1
ATOM 644 N N . GLY A 1 89 ? -33.748 10.043 52.092 1.00 94.06 89 GLY A N 1
ATOM 645 C CA . GLY A 1 89 ? -35.166 9.677 52.031 1.00 94.06 89 GLY A CA 1
ATOM 646 C C . GLY A 1 89 ? -35.401 8.195 52.326 1.00 94.06 89 GLY A C 1
ATOM 647 O O . GLY A 1 89 ? -36.250 7.846 53.144 1.00 94.06 89 GLY A O 1
ATOM 648 N N . MET A 1 90 ? -34.599 7.314 51.728 1.00 94.25 90 MET A N 1
ATOM 649 C CA . MET A 1 90 ? -34.724 5.875 51.957 1.00 94.25 90 MET A CA 1
ATOM 650 C C . MET A 1 90 ? -34.250 5.456 53.351 1.00 94.25 90 MET A C 1
ATOM 652 O O . MET A 1 90 ? -34.864 4.578 53.955 1.00 94.25 90 MET A O 1
ATOM 656 N N . ALA A 1 91 ? -33.220 6.104 53.904 1.00 92.50 91 ALA A N 1
ATOM 657 C CA . ALA A 1 91 ? -32.796 5.867 55.283 1.00 92.50 91 ALA A CA 1
ATOM 658 C C . ALA A 1 91 ? -33.863 6.292 56.307 1.00 92.50 91 ALA A C 1
ATOM 660 O O . ALA A 1 91 ? -33.992 5.636 57.338 1.00 92.50 91 ALA A O 1
ATOM 661 N N . ALA A 1 92 ? -34.649 7.337 56.027 1.00 92.81 92 ALA A N 1
ATOM 662 C CA . ALA A 1 92 ? -35.762 7.750 56.884 1.00 92.81 92 ALA A CA 1
ATOM 663 C C . ALA A 1 92 ? -36.945 6.765 56.837 1.00 92.81 92 ALA A C 1
ATOM 665 O O . ALA A 1 92 ? -37.579 6.526 57.860 1.00 92.81 92 ALA A O 1
ATOM 666 N N . LEU A 1 93 ? -37.227 6.180 55.667 1.00 93.75 93 LEU A N 1
ATOM 667 C CA . LEU A 1 93 ? -38.346 5.246 55.476 1.00 93.75 93 LEU A CA 1
ATOM 668 C C . LEU A 1 93 ? -38.038 3.821 55.954 1.00 93.75 93 LEU A C 1
ATOM 670 O O . LEU A 1 93 ? -38.896 3.168 56.540 1.00 93.75 93 LEU A O 1
ATOM 674 N N . LEU A 1 94 ? -36.834 3.323 55.666 1.00 92.38 94 LEU A N 1
ATOM 675 C CA . LEU A 1 94 ? -36.448 1.921 55.877 1.00 92.38 94 LEU A CA 1
ATOM 676 C C . LEU A 1 94 ? -35.449 1.729 57.027 1.00 92.38 94 LEU A C 1
ATOM 678 O O . LEU A 1 94 ? -35.145 0.596 57.398 1.00 92.38 94 LEU A O 1
ATOM 682 N N . GLY A 1 95 ? -34.913 2.821 57.571 1.00 92.88 95 GLY A N 1
ATOM 683 C CA . GLY A 1 95 ? -33.776 2.804 58.484 1.00 92.88 95 GLY A CA 1
ATOM 684 C C . GLY A 1 95 ? -32.433 2.771 57.747 1.00 92.88 95 GLY A C 1
ATOM 685 O O . GLY A 1 95 ? -32.268 2.131 56.704 1.00 92.88 95 GLY A O 1
ATOM 686 N N . ALA A 1 96 ? -31.433 3.446 58.321 1.00 88.62 96 ALA A N 1
ATOM 687 C CA . ALA A 1 96 ? -30.082 3.507 57.761 1.00 88.62 96 ALA A CA 1
ATOM 688 C C . ALA A 1 96 ? -29.419 2.119 57.570 1.00 88.62 96 ALA A C 1
ATOM 690 O O . ALA A 1 96 ? -28.884 1.891 56.483 1.00 88.62 96 ALA A O 1
ATOM 691 N N . PRO A 1 97 ? -29.502 1.164 58.526 1.00 91.12 97 PRO A N 1
ATOM 692 C CA . PRO A 1 97 ? -28.961 -0.192 58.363 1.00 91.12 97 PRO A CA 1
ATOM 693 C C . PRO A 1 97 ? -29.443 -0.911 57.098 1.00 91.12 97 PRO A C 1
ATOM 695 O O . PRO A 1 97 ? -28.646 -1.414 56.302 1.00 91.12 97 PRO A O 1
ATOM 698 N N . LEU A 1 98 ? -30.763 -0.921 56.889 1.00 91.00 98 LEU A N 1
ATOM 699 C CA . LEU A 1 98 ? -31.398 -1.634 55.785 1.00 91.00 98 LEU A CA 1
ATOM 700 C C . LEU A 1 98 ? -31.110 -0.952 54.444 1.00 91.00 98 LEU A C 1
ATOM 702 O O . LEU A 1 98 ? -30.854 -1.623 53.444 1.00 91.00 98 LEU A O 1
ATOM 706 N N . TRP A 1 99 ? -31.076 0.381 54.419 1.00 94.00 99 TRP A N 1
ATOM 707 C CA . TRP A 1 99 ? -30.705 1.123 53.219 1.00 94.00 99 TRP A CA 1
ATOM 708 C C . TRP A 1 99 ? -29.242 0.897 52.803 1.00 94.00 99 TRP A C 1
ATOM 710 O O . TRP A 1 99 ? -28.950 0.711 51.618 1.00 94.00 99 TRP A O 1
ATOM 720 N N . MET A 1 100 ? -28.311 0.867 53.760 1.00 91.31 100 MET A N 1
ATOM 721 C CA . MET A 1 100 ? -26.900 0.560 53.490 1.00 91.31 100 MET A CA 1
ATOM 722 C C . MET A 1 100 ? -26.728 -0.856 52.927 1.00 91.31 100 MET A C 1
ATOM 724 O O . MET A 1 100 ? -25.977 -1.049 51.970 1.00 91.31 100 MET A O 1
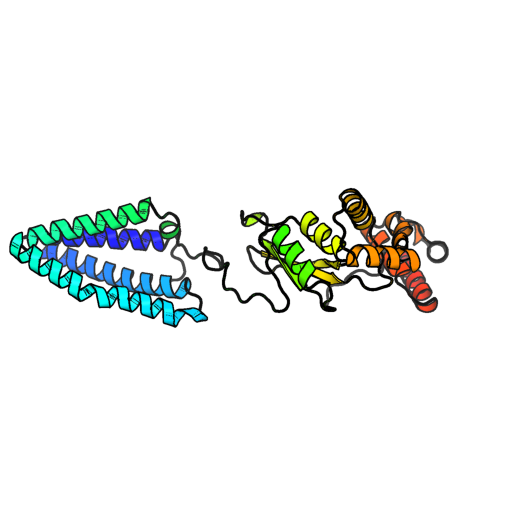ATOM 728 N N . LEU A 1 101 ? -27.485 -1.827 53.447 1.00 92.88 101 LEU A N 1
ATOM 729 C CA . LEU A 1 101 ? -27.529 -3.187 52.909 1.00 92.88 101 LEU A CA 1
ATOM 730 C C . LEU A 1 101 ? -28.002 -3.210 51.447 1.00 92.88 101 LEU A C 1
ATOM 732 O O . LEU A 1 101 ? -27.309 -3.747 50.581 1.00 92.88 101 LEU A O 1
ATOM 736 N N . ILE A 1 102 ? -29.149 -2.588 51.154 1.00 92.88 102 ILE A N 1
ATOM 737 C CA . ILE A 1 102 ? -29.738 -2.569 49.805 1.00 92.88 102 ILE A CA 1
ATOM 738 C C . ILE A 1 102 ? -28.814 -1.861 48.809 1.00 92.88 102 ILE A C 1
ATOM 740 O O . ILE A 1 102 ? -28.532 -2.395 47.734 1.00 92.88 102 ILE A O 1
ATOM 744 N N . SER A 1 103 ? -28.320 -0.671 49.152 1.00 91.44 103 SER A N 1
ATOM 745 C CA . SER A 1 103 ? -27.460 0.124 48.266 1.00 91.44 103 SER A CA 1
ATOM 746 C C . SER A 1 103 ? -26.109 -0.549 48.005 1.00 91.44 103 SER A C 1
ATOM 748 O O . SER A 1 103 ? -25.658 -0.579 46.858 1.00 91.44 103 SER A O 1
ATOM 750 N N . GLY A 1 104 ? -25.501 -1.162 49.026 1.00 91.31 104 GLY A N 1
ATOM 751 C CA . GLY A 1 104 ? -24.258 -1.919 48.897 1.00 91.31 104 GLY A CA 1
ATOM 752 C C . GLY A 1 104 ? -24.394 -3.134 47.975 1.00 91.31 104 GLY A C 1
ATOM 753 O O . GLY A 1 104 ? -23.609 -3.290 47.037 1.00 91.31 104 GLY A O 1
ATOM 754 N N . LEU A 1 105 ? -25.437 -3.949 48.173 1.00 94.12 105 LEU A N 1
ATOM 755 C CA . LEU A 1 105 ? -25.718 -5.109 47.316 1.00 94.12 105 LEU A CA 1
ATOM 756 C C . LEU A 1 105 ? -26.054 -4.698 45.878 1.00 94.12 105 LEU A C 1
ATOM 758 O O . LEU A 1 105 ? -25.585 -5.332 44.932 1.00 94.12 105 LEU A O 1
ATOM 762 N N . THR A 1 106 ? -26.814 -3.615 45.706 1.00 93.62 106 THR A N 1
ATOM 763 C CA . THR A 1 106 ? -27.154 -3.077 44.381 1.00 93.62 106 THR A CA 1
ATOM 764 C C . THR A 1 106 ? -25.899 -2.621 43.637 1.00 93.62 106 THR A C 1
ATOM 766 O O . THR A 1 106 ? -25.719 -2.966 42.468 1.00 93.62 106 THR A O 1
ATOM 769 N N . LEU A 1 107 ? -24.983 -1.913 44.308 1.00 91.62 107 LEU A N 1
ATOM 770 C CA . LEU A 1 107 ? -23.709 -1.490 43.721 1.00 91.62 107 LEU A CA 1
ATOM 771 C C . LEU A 1 107 ? -22.859 -2.690 43.278 1.00 91.62 107 LEU A C 1
ATOM 773 O O . LEU A 1 107 ? -22.342 -2.698 42.159 1.00 91.62 107 LEU A O 1
ATOM 777 N N . SER A 1 108 ? -22.748 -3.722 44.117 1.00 92.94 108 SER A N 1
ATOM 778 C CA . SER A 1 108 ? -22.016 -4.948 43.779 1.00 92.94 108 SER A CA 1
ATOM 779 C C . SER A 1 108 ? -22.663 -5.705 42.616 1.00 92.94 108 SER A C 1
ATOM 781 O O . SER A 1 108 ? -21.953 -6.173 41.726 1.00 92.94 108 SER A O 1
ATOM 783 N N . ALA A 1 109 ? -23.995 -5.782 42.564 1.00 93.88 109 ALA A N 1
ATOM 784 C CA . ALA A 1 109 ? -24.719 -6.415 41.462 1.00 93.88 109 ALA A CA 1
ATOM 785 C C . ALA A 1 109 ? -24.506 -5.673 40.132 1.00 93.88 109 ALA A C 1
ATOM 787 O O . ALA A 1 109 ? -24.236 -6.307 39.110 1.00 93.88 109 ALA A O 1
ATOM 788 N N . ILE A 1 110 ? -24.553 -4.336 40.141 1.00 91.88 110 ILE A N 1
ATOM 789 C CA . ILE A 1 110 ? -24.255 -3.516 38.958 1.00 91.88 110 ILE A CA 1
ATOM 790 C C . ILE A 1 110 ? -22.803 -3.725 38.523 1.00 91.88 110 ILE A C 1
ATOM 792 O O . ILE A 1 110 ? -22.556 -3.950 37.340 1.00 91.88 110 ILE A O 1
ATOM 796 N N . ALA A 1 111 ? -21.844 -3.708 39.452 1.00 88.69 111 ALA A N 1
ATOM 797 C CA . ALA A 1 111 ? -20.431 -3.917 39.136 1.00 88.69 111 ALA A CA 1
ATOM 798 C C . ALA A 1 111 ? -20.177 -5.296 38.505 1.00 88.69 111 ALA A C 1
ATOM 800 O O . ALA A 1 111 ? -19.482 -5.393 37.490 1.00 88.69 111 ALA A O 1
ATOM 801 N N . LEU A 1 112 ? -20.789 -6.352 39.047 1.00 91.00 112 LEU A N 1
ATOM 802 C CA . LEU A 1 112 ? -20.718 -7.703 38.492 1.00 91.00 112 LEU A CA 1
ATOM 803 C C . LEU A 1 112 ? -21.400 -7.801 37.125 1.00 91.00 112 LEU A C 1
ATOM 805 O O . LEU A 1 112 ? -20.845 -8.427 36.224 1.00 91.00 112 LEU A O 1
ATOM 809 N N . SER A 1 113 ? -22.554 -7.155 36.943 1.00 89.94 113 SER A N 1
ATOM 810 C CA . SER A 1 113 ? -23.277 -7.109 35.666 1.00 89.94 113 SER A CA 1
ATOM 811 C C . SER A 1 113 ? -22.478 -6.379 34.585 1.00 89.94 113 SER A C 1
ATOM 813 O O . SER A 1 113 ? -22.262 -6.921 33.500 1.00 89.94 113 SER A O 1
ATOM 815 N N . VAL A 1 114 ? -21.944 -5.190 34.884 1.00 84.31 114 VAL A N 1
ATOM 816 C CA . VAL A 1 114 ? -21.050 -4.439 33.985 1.00 84.31 114 VAL A CA 1
ATOM 817 C C . VAL A 1 114 ? -19.800 -5.254 33.686 1.00 84.31 114 VAL A C 1
ATOM 819 O O . VAL A 1 114 ? -19.384 -5.348 32.532 1.00 84.31 114 VAL A O 1
ATOM 822 N N . GLY A 1 115 ? -19.244 -5.918 34.700 1.00 83.19 115 GLY A N 1
ATOM 823 C CA . GLY A 1 115 ? -18.195 -6.903 34.522 1.00 83.19 115 GLY A CA 1
ATOM 824 C C . GLY A 1 115 ? -18.605 -7.936 33.484 1.00 83.19 115 GLY A C 1
ATOM 825 O O . GLY A 1 115 ? -17.996 -7.983 32.425 1.00 83.19 115 GLY A O 1
ATOM 826 N N . ALA A 1 116 ? -19.662 -8.707 33.720 1.00 83.38 116 ALA A N 1
ATOM 827 C CA . ALA A 1 116 ? -20.125 -9.804 32.871 1.00 83.38 116 ALA A CA 1
ATOM 828 C C . ALA A 1 116 ? -20.542 -9.388 31.447 1.00 83.38 116 ALA A C 1
ATOM 830 O O . ALA A 1 116 ? -20.324 -10.158 30.509 1.00 83.38 116 ALA A O 1
ATOM 831 N N . THR A 1 117 ? -21.067 -8.179 31.263 1.00 79.81 117 THR A N 1
ATOM 832 C CA . THR A 1 117 ? -21.591 -7.685 29.977 1.00 79.81 117 THR A CA 1
ATOM 833 C C . THR A 1 117 ? -20.578 -6.878 29.172 1.00 79.81 117 THR A C 1
ATOM 835 O O . THR A 1 117 ? -20.702 -6.810 27.951 1.00 79.81 117 THR A O 1
ATOM 838 N N . GLN A 1 118 ? -19.532 -6.322 29.802 1.00 77.81 118 GLN A N 1
ATOM 839 C CA . GLN A 1 118 ? -18.518 -5.508 29.120 1.00 77.81 118 GLN A CA 1
ATOM 840 C C . GLN A 1 118 ? -17.119 -6.149 29.161 1.00 77.81 118 GLN A C 1
ATOM 842 O O . GLN A 1 118 ? -16.266 -5.799 29.985 1.00 77.81 118 GLN A O 1
ATOM 847 N N . PRO A 1 119 ? -16.817 -7.081 28.232 1.00 69.81 119 PRO A N 1
ATOM 848 C CA . PRO A 1 119 ? -15.484 -7.670 28.086 1.00 69.81 119 PRO A CA 1
ATOM 849 C C . PRO A 1 119 ? -14.377 -6.631 27.860 1.00 69.81 119 PRO A C 1
ATOM 851 O O . PRO A 1 119 ? -13.252 -6.835 28.316 1.00 69.81 119 PRO A O 1
ATOM 854 N N . GLY A 1 120 ? -14.698 -5.518 27.187 1.00 66.06 120 GLY A N 1
ATOM 855 C CA . GLY A 1 120 ? -13.760 -4.426 26.912 1.00 66.06 120 GLY A CA 1
ATOM 856 C C . GLY A 1 120 ? -13.256 -3.734 28.178 1.00 66.06 120 GLY A C 1
ATOM 857 O O . GLY A 1 120 ? -12.067 -3.440 28.276 1.00 66.06 120 GLY A O 1
ATOM 858 N N . LEU A 1 121 ? -14.122 -3.564 29.184 1.00 69.62 121 LEU A N 1
ATOM 859 C CA . LEU A 1 121 ? -13.727 -3.011 30.478 1.00 69.62 121 LEU A CA 1
ATOM 860 C C . LEU A 1 121 ? -12.870 -4.019 31.257 1.00 69.62 121 LEU A C 1
ATOM 862 O O . LEU A 1 121 ? -11.788 -3.674 31.711 1.00 69.62 121 LEU A O 1
ATOM 866 N N . ARG A 1 122 ? -13.264 -5.299 31.328 1.00 70.19 122 ARG A N 1
ATOM 867 C CA . ARG A 1 122 ? -12.489 -6.348 32.034 1.00 70.19 122 ARG A CA 1
ATOM 868 C C . ARG A 1 122 ? -11.064 -6.520 31.504 1.00 70.19 122 ARG A C 1
ATOM 870 O O . ARG A 1 122 ? -10.129 -6.717 32.278 1.00 70.19 122 ARG A O 1
ATOM 877 N N . ARG A 1 123 ? -10.898 -6.453 30.182 1.00 63.41 123 ARG A N 1
ATOM 878 C CA . ARG A 1 123 ? -9.613 -6.651 29.492 1.00 63.41 123 ARG A CA 1
ATOM 879 C C . ARG A 1 123 ? -8.782 -5.380 29.374 1.00 63.41 123 ARG A C 1
ATOM 881 O O . ARG A 1 123 ? -7.770 -5.389 28.678 1.00 63.41 123 ARG A O 1
ATOM 888 N N . MET A 1 124 ? -9.164 -4.312 30.071 1.00 59.91 124 MET A N 1
ATOM 889 C CA . MET A 1 124 ? -8.422 -3.057 30.113 1.00 59.91 124 MET A CA 1
ATOM 890 C C . MET A 1 124 ? -7.133 -3.238 30.937 1.00 59.91 124 MET A C 1
ATOM 892 O O . MET A 1 124 ? -6.994 -2.731 32.043 1.00 59.91 124 MET A O 1
ATOM 896 N N . GLY A 1 125 ? -6.197 -4.057 30.454 1.00 48.78 125 GLY A N 1
ATOM 897 C CA . GLY A 1 125 ? -4.782 -3.968 30.799 1.00 48.78 125 GLY A CA 1
ATOM 898 C C . GLY A 1 125 ? -4.176 -2.758 30.100 1.00 48.78 125 GLY A C 1
ATOM 899 O O . GLY A 1 125 ? -4.848 -2.116 29.301 1.00 48.78 125 GLY A O 1
ATOM 900 N N . TRP A 1 126 ? -2.918 -2.428 30.392 1.00 43.84 126 TRP A N 1
ATOM 901 C CA . TRP A 1 126 ? -2.139 -1.563 29.505 1.00 43.84 126 TRP A CA 1
ATOM 902 C C . TRP A 1 126 ? -2.272 -2.096 28.075 1.00 43.84 126 TRP A C 1
ATOM 904 O O . TRP A 1 126 ? -1.639 -3.086 27.708 1.00 43.84 126 TRP A O 1
ATOM 914 N N . SER A 1 127 ? -3.162 -1.496 27.294 1.00 40.22 127 SER A N 1
ATOM 915 C CA . SER A 1 127 ? -3.200 -1.719 25.871 1.00 40.22 127 SER A CA 1
ATOM 916 C C . SER A 1 127 ? -1.955 -1.037 25.353 1.00 40.22 127 SER A C 1
ATOM 918 O O . SER A 1 127 ? -1.823 0.184 25.459 1.00 40.22 127 SER A O 1
ATOM 920 N N . ALA A 1 128 ? -1.044 -1.834 24.797 1.00 35.50 128 ALA A N 1
ATOM 921 C CA . ALA A 1 128 ? -0.169 -1.347 23.746 1.00 35.50 128 ALA A CA 1
ATOM 922 C C . ALA A 1 128 ? -0.977 -0.402 22.828 1.00 35.50 128 ALA A C 1
ATOM 924 O O . ALA A 1 128 ? -2.173 -0.650 22.643 1.00 35.50 128 ALA A O 1
ATOM 925 N N . PRO A 1 129 ? -0.377 0.686 22.317 1.00 32.59 129 PRO A N 1
ATOM 926 C CA . PRO A 1 129 ? -1.094 1.703 21.545 1.00 32.59 129 PRO A CA 1
ATOM 927 C C . PRO A 1 129 ? -1.992 1.029 20.495 1.00 32.59 129 PRO A C 1
ATOM 929 O O . PRO A 1 129 ? -1.472 0.382 19.588 1.00 32.59 129 PRO A O 1
ATOM 932 N N . GLY A 1 130 ? -3.321 1.090 20.687 1.00 39.41 130 GLY A N 1
ATOM 933 C CA . GLY A 1 130 ? -4.268 0.283 19.899 1.00 39.41 130 GLY A CA 1
ATOM 934 C C . GLY A 1 130 ? -5.577 -0.190 20.559 1.00 39.41 130 GLY A C 1
ATOM 935 O O . GLY A 1 130 ? -6.291 -0.968 19.941 1.00 39.41 130 GLY A O 1
ATOM 936 N N . SER A 1 131 ? -5.983 0.228 21.768 1.00 39.09 131 SER A N 1
ATOM 937 C CA . SER A 1 131 ? -7.344 -0.124 22.232 1.00 39.09 131 SER A CA 1
ATOM 938 C C . SER A 1 131 ? -8.388 0.845 21.672 1.00 39.09 131 SER A C 1
ATOM 940 O O . SER A 1 131 ? -8.305 2.049 21.917 1.00 39.09 131 SER A O 1
ATOM 942 N N . LEU A 1 132 ? -9.308 0.272 20.880 1.00 39.72 132 LEU A N 1
ATOM 943 C CA . LEU A 1 132 ? -10.687 0.617 20.451 1.00 39.72 132 LEU A CA 1
ATOM 944 C C . LEU A 1 132 ? -11.094 2.079 20.160 1.00 39.72 132 LEU A C 1
ATOM 946 O O . LEU A 1 132 ? -11.965 2.298 19.324 1.00 39.72 132 LEU A O 1
ATOM 950 N N . TRP A 1 133 ? -10.459 3.072 20.767 1.00 39.62 133 TRP A N 1
ATOM 951 C CA . TRP A 1 133 ? -10.692 4.504 20.568 1.00 39.62 133 TRP A CA 1
ATOM 952 C C . TRP A 1 133 ? -9.531 5.199 19.833 1.00 39.62 133 TRP A C 1
ATOM 954 O O . TRP A 1 133 ? -9.690 6.312 19.340 1.00 39.62 133 TRP A O 1
ATOM 964 N N . HIS A 1 134 ? -8.380 4.529 19.676 1.00 40.72 134 HIS A N 1
ATOM 965 C CA . HIS A 1 134 ? -7.210 5.050 18.946 1.00 40.72 134 HIS A CA 1
ATOM 966 C C . HIS A 1 134 ? -7.389 5.111 17.417 1.00 40.72 134 HIS A C 1
ATOM 968 O O . HIS A 1 134 ? -6.583 5.727 16.720 1.00 40.72 134 HIS A O 1
ATOM 974 N N . SER A 1 135 ? -8.433 4.486 16.869 1.00 43.44 135 SER A N 1
ATOM 975 C CA . SER A 1 135 ? -8.615 4.349 15.420 1.00 43.44 135 SER A CA 1
ATOM 976 C C . SER A 1 135 ? -9.210 5.584 14.736 1.00 43.44 135 SER A C 1
ATOM 978 O O . SER A 1 135 ? -9.053 5.716 13.522 1.00 43.44 135 SER A O 1
ATOM 980 N N . ARG A 1 136 ? -9.843 6.514 15.472 1.00 40.62 136 ARG A N 1
ATOM 981 C CA . ARG A 1 136 ? -10.500 7.696 14.872 1.00 40.62 136 ARG A CA 1
ATOM 982 C C . ARG A 1 136 ? -9.752 9.021 14.984 1.00 40.62 136 ARG A C 1
ATOM 984 O O . ARG A 1 136 ? -10.087 9.926 14.231 1.00 40.62 136 ARG A O 1
ATOM 991 N N . THR A 1 137 ? -8.754 9.158 15.859 1.00 41.59 137 THR A N 1
ATOM 992 C CA . THR A 1 137 ? -8.102 10.465 16.090 1.00 41.59 137 THR A CA 1
ATOM 993 C C . THR A 1 137 ? -6.595 10.384 16.357 1.00 41.59 137 THR A C 1
ATOM 995 O O . THR A 1 137 ? -6.068 11.191 17.117 1.00 41.59 137 THR A O 1
ATOM 998 N N . MET A 1 138 ? -5.870 9.439 15.746 1.00 49.16 138 MET A N 1
ATOM 999 C CA . MET A 1 138 ? -4.494 9.786 15.367 1.00 49.16 138 MET A CA 1
ATOM 1000 C C . MET A 1 138 ? -4.614 10.676 14.140 1.00 49.16 138 MET A C 1
ATOM 1002 O O . MET A 1 138 ? -5.227 10.255 13.158 1.00 49.16 138 MET A O 1
ATOM 1006 N N . GLU A 1 139 ? -4.102 11.900 14.250 1.00 54.94 139 GLU A N 1
ATOM 1007 C CA . GLU A 1 139 ? -3.986 12.861 13.158 1.00 54.94 139 GLU A CA 1
ATOM 1008 C C . GLU A 1 139 ? -3.533 12.100 11.907 1.00 54.94 139 GLU A C 1
ATOM 1010 O O . GLU A 1 139 ? -2.476 11.459 11.904 1.00 54.94 139 GLU A O 1
ATOM 1015 N N . GLN A 1 140 ? -4.416 12.022 10.905 1.00 66.31 140 GLN A N 1
ATOM 1016 C CA . GLN A 1 140 ? -4.083 11.324 9.672 1.00 66.31 140 GLN A CA 1
ATOM 1017 C C . GLN A 1 140 ? -2.838 12.010 9.111 1.00 66.31 140 GLN A C 1
ATOM 1019 O O . GLN A 1 140 ? -2.811 13.243 9.089 1.00 66.31 140 GLN A O 1
ATOM 1024 N N . PRO A 1 141 ? -1.800 11.257 8.699 1.00 78.12 141 PRO A N 1
ATOM 1025 C CA . PRO A 1 141 ? -0.636 11.870 8.085 1.00 78.12 141 PRO A CA 1
ATOM 1026 C C . PRO A 1 141 ? -1.080 12.853 6.998 1.00 78.12 141 PRO A C 1
ATOM 1028 O O . PRO A 1 141 ? -2.052 12.558 6.291 1.00 78.12 141 PRO A O 1
ATOM 1031 N N . PRO A 1 142 ? -0.409 14.006 6.851 1.00 82.56 142 PRO A N 1
ATOM 1032 C CA . PRO A 1 142 ? -0.711 14.901 5.746 1.00 82.56 142 PRO A CA 1
ATOM 1033 C C . PRO A 1 142 ? -0.649 14.121 4.427 1.00 82.56 142 PRO A C 1
ATOM 1035 O O . PRO A 1 142 ? 0.129 13.169 4.290 1.00 82.56 142 PRO A O 1
ATOM 1038 N N . ASP A 1 143 ? -1.520 14.489 3.490 1.00 88.88 143 ASP A N 1
ATOM 1039 C CA . ASP A 1 143 ? -1.690 13.799 2.210 1.00 88.88 143 ASP A CA 1
ATOM 1040 C C . ASP A 1 143 ? -2.013 12.304 2.367 1.00 88.88 143 ASP A C 1
ATOM 1042 O O . ASP A 1 143 ? -1.423 11.450 1.700 1.00 88.88 143 ASP A O 1
ATOM 1046 N N . SER A 1 144 ? -2.965 11.968 3.244 1.00 92.75 144 SER A N 1
ATOM 1047 C CA . SER A 1 144 ? -3.478 10.603 3.376 1.00 92.75 144 SER A CA 1
ATOM 1048 C C . SER A 1 144 ? -5.002 10.508 3.405 1.00 92.75 144 SER A C 1
ATOM 1050 O O . SER A 1 144 ? -5.699 11.482 3.681 1.00 92.75 144 SER A O 1
ATOM 1052 N N . VAL A 1 145 ? -5.515 9.321 3.081 1.00 93.12 145 VAL A N 1
ATOM 1053 C CA . VAL A 1 145 ? -6.942 8.981 3.114 1.00 93.12 145 VAL A CA 1
ATOM 1054 C C . VAL A 1 145 ? -7.124 7.546 3.607 1.00 93.12 145 VAL A C 1
ATOM 1056 O O . VAL A 1 145 ? -6.304 6.678 3.314 1.00 93.12 145 VAL A O 1
ATOM 1059 N N . HIS A 1 146 ? -8.196 7.276 4.354 1.00 92.44 146 HIS A N 1
ATOM 1060 C CA . HIS A 1 146 ? -8.496 5.951 4.910 1.00 92.44 146 HIS A CA 1
ATOM 1061 C C . HIS A 1 146 ? -9.923 5.497 4.554 1.00 92.44 146 HIS A C 1
ATOM 1063 O O . HIS A 1 146 ? -10.790 5.498 5.429 1.00 92.44 146 HIS A O 1
ATOM 1069 N N . PRO A 1 147 ? -10.195 5.148 3.284 1.00 90.56 147 PRO A N 1
ATOM 1070 C CA . PRO A 1 147 ? -11.491 4.612 2.892 1.00 90.56 147 PRO A CA 1
ATOM 1071 C C . PRO A 1 147 ? -11.681 3.217 3.502 1.00 90.56 147 PRO A C 1
ATOM 1073 O O . PRO A 1 147 ? -10.772 2.381 3.479 1.00 90.56 147 PRO A O 1
ATOM 1076 N N . GLY A 1 148 ? -12.865 2.958 4.048 1.00 85.12 148 GLY A N 1
ATOM 1077 C CA . GLY A 1 148 ? -13.241 1.669 4.628 1.00 85.12 148 GLY A CA 1
ATOM 1078 C C . GLY A 1 148 ? -13.655 0.633 3.583 1.00 85.12 148 GLY A C 1
ATOM 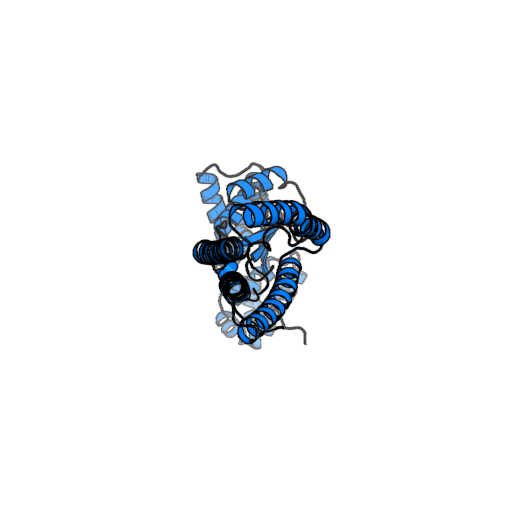1079 O O . GLY A 1 148 ? -13.649 -0.564 3.872 1.00 85.12 148 GLY A O 1
ATOM 1080 N N . THR A 1 149 ? -13.993 1.069 2.366 1.00 90.62 149 THR A N 1
ATOM 1081 C CA . THR A 1 149 ? -14.511 0.205 1.296 1.00 90.62 149 THR A CA 1
ATOM 1082 C C . THR A 1 149 ? -13.910 0.530 -0.074 1.00 90.62 149 THR A C 1
ATOM 1084 O O . THR A 1 149 ? -13.413 1.631 -0.318 1.00 90.62 149 THR A O 1
ATOM 1087 N N . ARG A 1 150 ? -14.012 -0.428 -1.010 1.00 95.12 150 ARG A N 1
ATOM 1088 C CA . ARG A 1 150 ? -13.649 -0.234 -2.427 1.00 95.12 150 ARG A CA 1
ATOM 1089 C C . ARG A 1 150 ? -14.410 0.932 -3.067 1.00 95.12 150 ARG A C 1
ATOM 1091 O O . ARG A 1 150 ? -13.827 1.701 -3.825 1.00 95.12 150 ARG A O 1
ATOM 1098 N N . ARG A 1 151 ? -15.698 1.085 -2.736 1.00 95.06 151 ARG A N 1
ATOM 1099 C CA . ARG A 1 151 ? -16.546 2.169 -3.253 1.00 95.06 151 ARG A CA 1
ATOM 1100 C C . ARG A 1 151 ? -16.054 3.537 -2.784 1.00 95.06 151 ARG A C 1
ATOM 1102 O O . ARG A 1 151 ? -15.843 4.402 -3.620 1.00 95.06 151 ARG A O 1
ATOM 1109 N N . GLU A 1 152 ? -15.788 3.696 -1.488 1.00 94.56 152 GLU A N 1
ATOM 1110 C CA . GLU A 1 152 ? -15.265 4.955 -0.937 1.00 94.56 152 GLU A CA 1
ATOM 1111 C C . GLU A 1 152 ? -13.931 5.361 -1.576 1.00 94.56 152 GLU A C 1
ATOM 1113 O O . GLU A 1 152 ? -13.700 6.542 -1.834 1.00 94.56 152 GLU A O 1
ATOM 1118 N N . TRP A 1 153 ? -13.058 4.392 -1.872 1.00 96.69 153 TRP A N 1
ATOM 1119 C CA . TRP A 1 153 ? -11.810 4.669 -2.581 1.00 96.69 153 TRP A CA 1
ATOM 1120 C C . TRP A 1 153 ? -12.052 5.154 -4.014 1.00 96.69 153 TRP A C 1
ATOM 1122 O O . TRP A 1 153 ? -11.465 6.152 -4.439 1.00 96.69 153 TRP A O 1
ATOM 1132 N N . ARG A 1 154 ? -12.954 4.489 -4.744 1.00 97.44 154 ARG A N 1
ATOM 1133 C CA . ARG A 1 154 ? -13.350 4.892 -6.098 1.00 97.44 154 ARG A CA 1
ATOM 1134 C C . ARG A 1 154 ? -13.948 6.299 -6.121 1.00 97.44 154 ARG A C 1
ATOM 1136 O O . ARG A 1 154 ? -13.586 7.093 -6.985 1.00 97.44 154 ARG A O 1
ATOM 1143 N N . ASP A 1 155 ? -14.822 6.615 -5.173 1.00 97.25 155 ASP A N 1
ATOM 1144 C CA . ASP A 1 155 ? -15.473 7.924 -5.077 1.00 97.25 155 ASP A CA 1
ATOM 1145 C C . ASP A 1 155 ? -14.449 9.023 -4.753 1.00 97.25 155 ASP A C 1
ATOM 1147 O O . ASP A 1 155 ? -14.469 10.101 -5.355 1.00 97.25 155 ASP A O 1
ATOM 1151 N N . TRP A 1 156 ? -13.483 8.734 -3.872 1.00 96.50 156 TRP A N 1
ATOM 1152 C CA . TRP A 1 156 ? -12.381 9.654 -3.596 1.00 96.50 156 TRP A CA 1
ATOM 1153 C C . TRP A 1 156 ? -11.535 9.915 -4.846 1.00 96.50 156 TRP A C 1
ATOM 1155 O O . TRP A 1 156 ? -11.247 11.074 -5.152 1.00 96.50 156 TRP A O 1
ATOM 1165 N N . LEU A 1 157 ? -11.168 8.867 -5.592 1.00 97.56 157 LEU A N 1
ATOM 1166 C CA . LEU A 1 157 ? -10.422 8.997 -6.846 1.00 97.56 157 LEU A CA 1
ATOM 1167 C C . LEU A 1 157 ? -11.209 9.799 -7.883 1.00 97.56 157 LEU A C 1
ATOM 1169 O O . LEU A 1 157 ? -10.653 10.711 -8.490 1.00 97.56 157 LEU A O 1
ATOM 1173 N N . ALA A 1 158 ? -12.508 9.548 -8.042 1.00 96.81 158 ALA A N 1
ATOM 1174 C CA . ALA A 1 158 ? -13.349 10.316 -8.955 1.00 96.81 158 ALA A CA 1
ATOM 1175 C C . ALA A 1 158 ? -13.279 11.825 -8.667 1.00 96.81 158 ALA A C 1
ATOM 1177 O O . ALA A 1 158 ? -13.105 12.611 -9.597 1.00 96.81 158 ALA A O 1
ATOM 1178 N N . ALA A 1 159 ? -13.298 12.219 -7.392 1.00 96.44 159 ALA A N 1
ATOM 1179 C CA . ALA A 1 159 ? -13.203 13.619 -6.982 1.00 96.44 159 ALA A CA 1
ATOM 1180 C C . ALA A 1 159 ? -11.777 14.211 -7.028 1.00 96.44 159 ALA A C 1
ATOM 1182 O O . ALA A 1 159 ? -11.633 15.429 -7.108 1.00 96.44 159 ALA A O 1
ATOM 1183 N N . ASN A 1 160 ? -10.720 13.389 -6.959 1.00 96.19 160 ASN A N 1
ATOM 1184 C CA . ASN A 1 160 ? -9.352 13.865 -6.690 1.00 96.19 160 ASN A CA 1
ATOM 1185 C C . ASN A 1 160 ? -8.288 13.446 -7.720 1.00 96.19 160 ASN A C 1
ATOM 1187 O O . ASN A 1 160 ? -7.152 13.907 -7.629 1.00 96.19 160 ASN A O 1
ATOM 1191 N N . HIS A 1 161 ? -8.605 12.600 -8.701 1.00 95.00 161 HIS A N 1
ATOM 1192 C CA . HIS A 1 161 ? -7.614 12.029 -9.624 1.00 95.00 161 HIS A CA 1
ATOM 1193 C C . HIS A 1 161 ? -6.898 13.054 -10.517 1.00 95.00 161 HIS A C 1
ATOM 1195 O O . HIS A 1 161 ? -5.828 12.757 -11.044 1.00 95.00 161 HIS A O 1
ATOM 1201 N N . THR A 1 162 ? -7.458 14.252 -10.691 1.00 93.81 162 THR A N 1
ATOM 1202 C CA . THR A 1 162 ? -6.845 15.349 -11.458 1.00 93.81 162 THR A CA 1
ATOM 1203 C C . THR A 1 162 ? -5.732 16.070 -10.694 1.00 93.81 162 THR A C 1
ATOM 1205 O O . THR A 1 162 ? -5.008 16.882 -11.270 1.00 93.81 162 THR A O 1
ATOM 1208 N N . ARG A 1 163 ? -5.559 15.779 -9.398 1.00 91.44 163 ARG A N 1
ATOM 1209 C CA . ARG A 1 163 ? -4.454 16.310 -8.594 1.00 91.44 163 ARG A CA 1
ATOM 1210 C C . ARG A 1 163 ? -3.120 15.799 -9.133 1.00 91.44 163 ARG A C 1
ATOM 1212 O O . ARG A 1 163 ? -2.977 14.625 -9.451 1.00 91.44 163 ARG A O 1
ATOM 1219 N N . SER A 1 164 ? -2.113 16.668 -9.161 1.00 82.88 164 SER A N 1
ATOM 1220 C CA . SER A 1 164 ? -0.744 16.300 -9.553 1.00 82.88 164 SER A CA 1
ATOM 1221 C C . SER A 1 164 ? 0.047 15.613 -8.432 1.00 82.88 164 SER A C 1
ATOM 1223 O O . SER A 1 164 ? 1.030 14.919 -8.695 1.00 82.88 164 SER A O 1
ATOM 1225 N N . GLN A 1 165 ? -0.371 15.809 -7.180 1.00 87.31 165 GLN A N 1
ATOM 1226 C CA . GLN A 1 165 ? 0.234 15.192 -6.005 1.00 87.31 165 GLN A CA 1
ATOM 1227 C C . GLN A 1 165 ? -0.381 13.819 -5.731 1.00 87.31 165 GLN A C 1
ATOM 1229 O O . GLN A 1 165 ? -1.584 13.622 -5.896 1.00 87.31 165 GLN A O 1
ATOM 1234 N N . GLY A 1 166 ? 0.461 12.885 -5.287 1.00 92.81 166 GLY A N 1
ATOM 1235 C CA . GLY A 1 166 ? 0.002 11.589 -4.804 1.00 92.81 166 GLY A CA 1
ATOM 1236 C C . GLY A 1 166 ? -0.641 11.666 -3.420 1.00 92.81 166 GLY A C 1
ATOM 1237 O O . GLY A 1 166 ? -0.629 12.708 -2.767 1.00 92.81 166 GLY A O 1
ATOM 1238 N N . ILE A 1 167 ? -1.190 10.540 -2.982 1.00 96.50 167 ILE A N 1
ATOM 1239 C CA . ILE A 1 167 ? -1.837 10.364 -1.687 1.00 96.50 167 ILE A CA 1
ATOM 1240 C C . ILE A 1 167 ? -1.355 9.065 -1.048 1.00 96.50 167 ILE A C 1
ATOM 1242 O O . ILE A 1 167 ? -1.122 8.058 -1.723 1.00 96.50 167 ILE A O 1
ATOM 1246 N N . TRP A 1 168 ? -1.247 9.051 0.273 1.00 96.44 168 TRP A N 1
ATOM 1247 C CA . TRP A 1 168 ? -1.138 7.817 1.030 1.00 96.44 168 TRP A CA 1
ATOM 1248 C C . TRP A 1 168 ? -2.521 7.212 1.269 1.00 96.44 168 TRP A C 1
ATOM 1250 O O . TRP A 1 168 ? -3.329 7.754 2.019 1.00 96.44 168 TRP A O 1
ATOM 1260 N N . LEU A 1 169 ? -2.770 6.038 0.703 1.00 96.06 169 LEU A N 1
ATOM 1261 C CA . LEU A 1 169 ? -3.927 5.225 1.048 1.00 96.06 169 LEU A CA 1
ATOM 1262 C C . LEU A 1 169 ? -3.628 4.424 2.317 1.00 96.06 169 LEU A C 1
ATOM 1264 O O . LEU A 1 169 ? -2.721 3.593 2.318 1.00 96.06 169 LEU A O 1
ATOM 1268 N N . ILE A 1 170 ? -4.377 4.661 3.388 1.00 94.19 170 ILE A N 1
ATOM 1269 C CA . ILE A 1 170 ? -4.300 3.912 4.645 1.00 94.19 170 ILE A CA 1
ATOM 1270 C C . ILE A 1 170 ? -5.178 2.663 4.534 1.00 94.19 170 ILE A C 1
ATOM 1272 O O . ILE A 1 170 ? -6.285 2.709 4.001 1.00 94.19 170 ILE A O 1
ATOM 1276 N N . SER A 1 171 ? -4.699 1.540 5.060 1.00 91.62 171 SER A N 1
ATOM 1277 C CA . SER A 1 171 ? -5.472 0.300 5.177 1.00 91.62 171 SER A CA 1
ATOM 1278 C C . SER A 1 171 ? -5.091 -0.453 6.448 1.00 91.62 171 SER A C 1
ATOM 1280 O O . SER A 1 171 ? -3.967 -0.321 6.953 1.00 91.62 171 SER A O 1
ATOM 1282 N N . TYR A 1 172 ? -6.011 -1.264 6.965 1.00 88.88 172 TYR A N 1
ATOM 1283 C CA . TYR A 1 172 ? -5.729 -2.134 8.101 1.00 88.88 172 TYR A CA 1
ATOM 1284 C C . TYR A 1 172 ? -4.892 -3.338 7.671 1.00 88.88 172 TYR A C 1
ATOM 1286 O O . TYR A 1 172 ? -5.046 -3.904 6.588 1.00 88.88 172 TYR A O 1
ATOM 1294 N N . ARG A 1 173 ? -3.993 -3.760 8.555 1.00 85.62 173 ARG A N 1
ATOM 1295 C CA . ARG A 1 173 ? -3.261 -5.018 8.423 1.00 85.62 173 ARG A CA 1
ATOM 1296 C C . ARG A 1 173 ? -4.226 -6.175 8.633 1.00 85.62 173 ARG A C 1
ATOM 1298 O O . ARG A 1 173 ? -5.082 -6.118 9.511 1.00 85.62 173 ARG A O 1
ATOM 1305 N N . LYS A 1 174 ? -3.980 -7.294 7.946 1.00 82.81 174 LYS A N 1
ATOM 1306 C CA . LYS A 1 174 ? -4.718 -8.551 8.177 1.00 82.81 174 LYS A CA 1
ATOM 1307 C C . LYS A 1 174 ? -4.725 -8.970 9.654 1.00 82.81 174 LYS A C 1
ATOM 1309 O O . LYS A 1 174 ? -5.732 -9.457 10.148 1.00 82.81 174 LYS A O 1
ATOM 1314 N N . SER A 1 175 ? -3.623 -8.731 10.369 1.00 80.25 175 SER A N 1
ATOM 1315 C CA . SER A 1 175 ? -3.481 -9.051 11.795 1.00 80.25 175 SER A CA 1
ATOM 1316 C C . SER A 1 175 ? -4.394 -8.242 12.720 1.00 80.25 175 SER A C 1
ATOM 1318 O O . SER A 1 175 ? -4.587 -8.650 13.858 1.00 80.25 175 SER A O 1
ATOM 1320 N 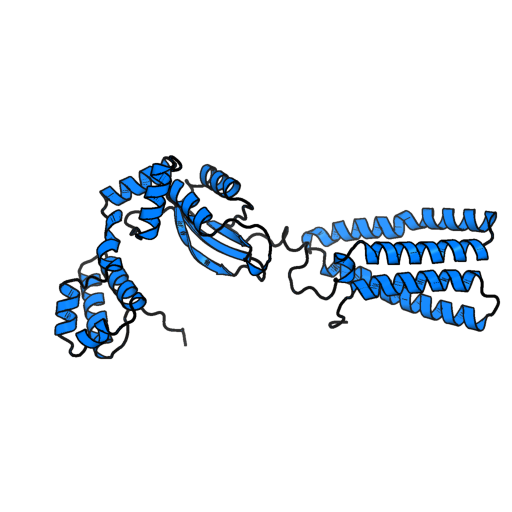N . ALA A 1 176 ? -4.936 -7.108 12.264 1.00 80.50 176 ALA A N 1
ATOM 1321 C CA . ALA A 1 176 ? -5.860 -6.299 13.056 1.00 80.50 176 ALA A CA 1
ATOM 1322 C C . ALA A 1 176 ? -7.271 -6.914 13.121 1.00 80.50 176 ALA A C 1
ATOM 1324 O O . ALA A 1 176 ? -8.066 -6.512 13.961 1.00 80.50 176 ALA A O 1
ATOM 1325 N N . GLY A 1 177 ? -7.601 -7.874 12.242 1.00 78.06 177 GLY A N 1
ATOM 1326 C CA . GLY A 1 177 ? -8.928 -8.504 12.203 1.00 78.06 177 GLY A CA 1
ATOM 1327 C C . GLY A 1 177 ? -10.065 -7.554 11.808 1.00 78.06 177 GLY A C 1
ATOM 1328 O O . GLY A 1 177 ? -11.232 -7.889 11.991 1.00 78.06 177 GLY A O 1
ATOM 1329 N N . LEU A 1 178 ? -9.733 -6.372 11.284 1.00 78.00 178 LEU A N 1
ATOM 1330 C CA . LEU A 1 178 ? -10.692 -5.361 10.855 1.00 78.00 178 LEU A CA 1
ATOM 1331 C C . LEU A 1 178 ? -10.945 -5.463 9.343 1.00 78.00 178 LEU A C 1
ATOM 1333 O O . LEU A 1 178 ? -10.008 -5.763 8.595 1.00 78.00 178 LEU A O 1
ATOM 1337 N N . PRO A 1 179 ? -12.178 -5.190 8.874 1.00 77.50 179 PRO A N 1
ATOM 1338 C CA . PRO A 1 179 ? -12.471 -5.098 7.448 1.00 77.50 179 PRO A CA 1
ATOM 1339 C C . PRO A 1 179 ? -11.574 -4.065 6.759 1.00 77.50 179 PRO A C 1
ATOM 1341 O O . PRO A 1 179 ? -11.380 -2.958 7.263 1.00 77.50 179 PRO A O 1
ATOM 1344 N N . SER A 1 180 ? -11.017 -4.424 5.603 1.00 84.56 180 SER A N 1
ATOM 1345 C CA . SER A 1 180 ? -10.217 -3.511 4.789 1.00 84.56 180 SER A CA 1
ATOM 1346 C C . SER A 1 180 ? -10.257 -3.923 3.325 1.00 84.56 180 SER A C 1
ATOM 1348 O O . SER A 1 180 ? -10.320 -5.114 3.017 1.00 84.56 180 SER A O 1
ATOM 1350 N N . MET A 1 181 ? -10.200 -2.931 2.438 1.00 91.62 181 MET A N 1
ATOM 1351 C CA . MET A 1 181 ? -10.035 -3.152 1.007 1.00 91.62 181 MET A CA 1
ATOM 1352 C C . MET A 1 181 ? -8.727 -3.905 0.741 1.00 91.62 181 MET A C 1
ATOM 1354 O O . MET A 1 181 ? -7.693 -3.656 1.369 1.00 91.62 181 MET A O 1
ATOM 1358 N N . THR A 1 182 ? -8.767 -4.840 -0.200 1.00 91.62 182 THR A N 1
ATOM 1359 C CA . THR A 1 182 ? -7.582 -5.593 -0.600 1.00 91.62 182 THR A CA 1
ATOM 1360 C C . THR A 1 182 ? -6.624 -4.721 -1.410 1.00 91.62 182 THR A C 1
ATOM 1362 O O . THR A 1 182 ? -7.005 -3.746 -2.058 1.00 91.62 182 THR A O 1
ATOM 1365 N N . HIS A 1 183 ? -5.346 -5.104 -1.418 1.00 92.50 183 HIS A N 1
ATOM 1366 C CA . HIS A 1 183 ? -4.353 -4.445 -2.264 1.00 92.50 183 HIS A CA 1
ATOM 1367 C C . HIS A 1 183 ? -4.761 -4.471 -3.747 1.00 92.50 183 HIS A C 1
ATOM 1369 O O . HIS A 1 183 ? -4.639 -3.460 -4.431 1.00 92.50 183 HIS A O 1
ATOM 1375 N N . GLU A 1 184 ? -5.296 -5.595 -4.227 1.00 94.62 184 GLU A N 1
ATOM 1376 C CA . GLU A 1 184 ? -5.736 -5.729 -5.616 1.00 94.62 184 GLU A CA 1
ATOM 1377 C C . GLU A 1 184 ? -6.856 -4.745 -5.960 1.00 94.62 184 GLU A C 1
ATOM 1379 O O . GLU A 1 184 ? -6.719 -4.005 -6.930 1.00 94.62 184 GLU A O 1
ATOM 1384 N N . GLU A 1 185 ? -7.889 -4.645 -5.121 1.00 95.75 185 GLU A N 1
ATOM 1385 C CA . GLU A 1 185 ? -8.974 -3.674 -5.310 1.00 95.75 185 GLU A CA 1
ATOM 1386 C C . GLU A 1 185 ? -8.452 -2.232 -5.323 1.00 95.75 185 GLU A C 1
ATOM 1388 O O . GLU A 1 185 ? -8.829 -1.451 -6.194 1.00 95.75 185 GLU A O 1
ATOM 1393 N N . SER A 1 186 ? -7.539 -1.879 -4.409 1.00 96.75 186 SER A N 1
ATOM 1394 C CA . SER A 1 186 ? -6.982 -0.520 -4.367 1.00 96.75 186 SER A CA 1
ATOM 1395 C C . SER A 1 186 ? -6.225 -0.141 -5.645 1.00 96.75 186 SER A C 1
ATOM 1397 O O . SER A 1 186 ? -6.343 0.992 -6.118 1.00 96.75 186 SER A O 1
ATOM 1399 N N . VAL A 1 187 ? -5.483 -1.093 -6.222 1.00 97.69 187 VAL A N 1
ATOM 1400 C CA . VAL A 1 187 ? -4.723 -0.908 -7.463 1.00 97.69 187 VAL A CA 1
ATOM 1401 C C . VAL A 1 187 ? -5.654 -0.865 -8.667 1.00 97.69 187 VAL A C 1
ATOM 1403 O O . VAL A 1 187 ? -5.478 -0.013 -9.532 1.00 97.69 187 VAL A O 1
ATOM 1406 N N . GLU A 1 188 ? -6.656 -1.739 -8.729 1.00 97.94 188 GLU A N 1
ATOM 1407 C CA . GLU A 1 188 ? -7.643 -1.741 -9.811 1.00 97.94 188 GLU A CA 1
ATOM 1408 C C . GLU A 1 188 ? -8.399 -0.414 -9.901 1.00 97.94 188 GLU A C 1
ATOM 1410 O O . GLU A 1 188 ? -8.490 0.171 -10.983 1.00 97.94 188 GLU A O 1
ATOM 1415 N N . GLU A 1 189 ? -8.883 0.102 -8.770 1.00 98.25 189 GLU A N 1
ATOM 1416 C CA . GLU A 1 189 ? -9.547 1.405 -8.751 1.00 98.25 189 GLU A CA 1
ATOM 1417 C C . GLU A 1 189 ? -8.585 2.522 -9.158 1.00 98.25 189 GLU A C 1
ATOM 1419 O O . GLU A 1 189 ? -8.937 3.341 -9.998 1.00 98.25 189 GLU A O 1
ATOM 1424 N N . ALA A 1 190 ? -7.342 2.529 -8.666 1.00 98.00 190 ALA A N 1
ATOM 1425 C CA . ALA A 1 190 ? -6.355 3.528 -9.079 1.00 98.00 190 ALA A CA 1
ATOM 1426 C C . ALA A 1 190 ? -6.088 3.500 -10.598 1.00 98.00 190 ALA A C 1
ATOM 1428 O O . ALA A 1 190 ? -6.048 4.555 -11.238 1.00 98.00 190 ALA A O 1
ATOM 1429 N N . LEU A 1 191 ? -5.972 2.309 -11.196 1.00 98.25 191 LEU A N 1
ATOM 1430 C CA . LEU A 1 191 ? -5.779 2.143 -12.640 1.00 98.25 191 LEU A CA 1
ATOM 1431 C C . LEU A 1 191 ? -6.960 2.695 -13.449 1.00 98.25 191 LEU A C 1
ATOM 1433 O O . LEU A 1 191 ? -6.728 3.306 -14.495 1.00 98.25 191 LEU A O 1
ATOM 1437 N N . CYS A 1 192 ? -8.196 2.569 -12.948 1.00 98.44 192 CYS A N 1
ATOM 1438 C CA . CYS A 1 192 ? -9.380 3.149 -13.595 1.00 98.44 192 CYS A CA 1
ATOM 1439 C C . CYS A 1 192 ? -9.253 4.662 -13.808 1.00 98.44 192 CYS A C 1
ATOM 1441 O O . CYS A 1 192 ? -9.830 5.179 -14.761 1.00 98.44 192 CYS A O 1
ATOM 1443 N N . PHE A 1 193 ? -8.487 5.361 -12.966 1.00 98.12 193 PHE A N 1
ATOM 1444 C CA . PHE A 1 193 ? -8.275 6.810 -13.038 1.00 98.12 193 PHE A CA 1
ATOM 1445 C C . PHE A 1 193 ? -6.858 7.204 -13.485 1.00 98.12 193 PHE A C 1
ATOM 1447 O O . PHE A 1 193 ? -6.480 8.367 -13.367 1.00 98.12 193 PHE A O 1
ATOM 1454 N N . GLY A 1 194 ? -6.058 6.265 -14.002 1.00 96.81 194 GLY A N 1
ATOM 1455 C CA . GLY A 1 194 ? -4.707 6.553 -14.504 1.00 96.81 194 GLY A CA 1
ATOM 1456 C C . GLY A 1 194 ? -3.657 6.756 -13.405 1.00 96.81 194 GLY A C 1
ATOM 1457 O O . GLY A 1 194 ? -2.602 7.350 -13.645 1.00 96.81 194 GLY A O 1
ATOM 1458 N N . TRP A 1 195 ? -3.927 6.271 -12.194 1.00 97.81 195 TRP A N 1
ATOM 1459 C CA . TRP A 1 195 ? -3.007 6.297 -11.060 1.00 97.81 195 TRP A CA 1
ATOM 1460 C C . TRP A 1 195 ? -2.279 4.955 -10.909 1.00 97.81 195 TRP A C 1
ATOM 1462 O O . TRP A 1 195 ? -2.682 3.930 -11.460 1.00 97.81 195 TRP A O 1
ATOM 1472 N N . VAL A 1 196 ? -1.167 4.955 -10.174 1.00 96.81 196 VAL A N 1
ATOM 1473 C CA . VAL A 1 196 ? -0.401 3.749 -9.833 1.00 96.81 196 VAL A CA 1
ATOM 1474 C C . VAL A 1 196 ? 0.079 3.809 -8.391 1.00 96.81 196 VAL A C 1
ATOM 1476 O O . VAL A 1 196 ? 0.359 4.888 -7.861 1.00 96.81 196 VAL A O 1
ATOM 1479 N N . ASP A 1 197 ? 0.191 2.642 -7.771 1.00 96.19 197 ASP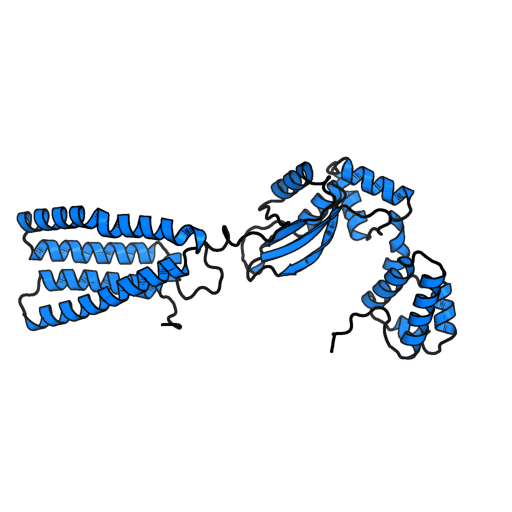 A N 1
ATOM 1480 C CA . ASP A 1 197 ? 0.829 2.471 -6.481 1.00 96.19 197 ASP A CA 1
ATOM 1481 C C . ASP A 1 197 ? 2.364 2.535 -6.568 1.00 96.19 197 ASP A C 1
ATOM 1483 O O . ASP A 1 197 ? 2.986 2.404 -7.626 1.00 96.19 197 ASP A O 1
ATOM 1487 N N . SER A 1 198 ? 3.001 2.770 -5.426 1.00 92.38 198 SER A N 1
ATOM 1488 C CA . SER A 1 198 ? 4.454 2.786 -5.313 1.00 92.38 198 SER A CA 1
ATOM 1489 C C . SER A 1 198 ? 4.919 2.039 -4.068 1.00 92.38 198 SER A C 1
ATOM 1491 O O . SER A 1 198 ? 4.922 0.812 -4.035 1.00 92.38 198 SER A O 1
ATOM 1493 N N . ARG A 1 199 ? 5.383 2.756 -3.043 1.00 88.3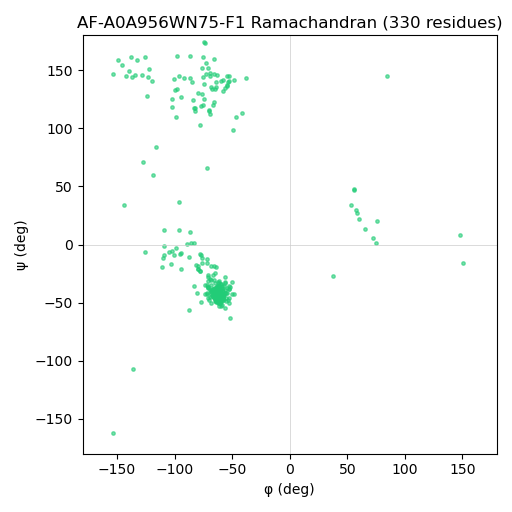1 199 ARG A N 1
ATOM 1494 C CA . ARG A 1 199 ? 6.033 2.141 -1.888 1.00 88.31 199 ARG A CA 1
ATOM 1495 C C . ARG A 1 199 ? 5.042 1.979 -0.742 1.00 88.31 199 ARG A C 1
ATOM 1497 O O . ARG A 1 199 ? 4.356 2.947 -0.410 1.00 88.31 199 ARG A O 1
ATOM 1504 N N . PRO A 1 200 ? 5.000 0.803 -0.098 1.00 94.00 200 PRO A N 1
ATOM 1505 C CA . PRO A 1 200 ? 4.287 0.643 1.154 1.00 94.00 200 PRO A CA 1
ATOM 1506 C C . PRO A 1 200 ? 5.089 1.246 2.316 1.00 94.00 200 PRO A C 1
ATOM 1508 O O . PRO A 1 200 ? 6.323 1.267 2.308 1.00 94.00 200 PRO A O 1
ATOM 1511 N N . ARG A 1 201 ? 4.385 1.689 3.357 1.00 91.12 201 ARG A N 1
ATOM 1512 C CA . ARG A 1 201 ? 4.951 2.166 4.622 1.00 91.12 201 ARG A CA 1
ATOM 1513 C C . ARG A 1 201 ? 4.144 1.621 5.800 1.00 91.12 201 ARG A C 1
ATOM 1515 O O . ARG A 1 201 ? 2.922 1.495 5.744 1.00 91.12 201 ARG A O 1
ATOM 1522 N N . LYS A 1 202 ? 4.824 1.309 6.906 1.00 89.88 202 LYS A N 1
ATOM 1523 C CA . LYS A 1 202 ? 4.164 1.066 8.196 1.00 89.88 202 LYS A CA 1
ATOM 1524 C C . LYS A 1 202 ? 3.701 2.403 8.776 1.00 89.88 202 LYS A C 1
ATOM 1526 O O . LYS A 1 202 ? 4.533 3.288 8.954 1.00 89.88 202 LYS A O 1
ATOM 1531 N N . LEU A 1 203 ? 2.411 2.512 9.091 1.00 86.88 203 LEU A N 1
ATOM 1532 C CA . LEU A 1 203 ? 1.888 3.645 9.853 1.00 86.88 203 LEU A CA 1
ATOM 1533 C C . LEU A 1 203 ? 2.003 3.363 11.348 1.00 86.88 203 LEU A C 1
ATOM 1535 O O . LEU A 1 203 ? 2.675 4.090 12.067 1.00 86.88 203 LEU A O 1
ATOM 1539 N N . ASP A 1 204 ? 1.419 2.251 11.792 1.00 85.50 204 ASP A N 1
ATOM 1540 C CA . ASP A 1 204 ? 1.430 1.833 13.192 1.00 85.50 204 ASP A CA 1
ATOM 1541 C C . ASP A 1 204 ? 1.284 0.303 13.323 1.00 85.50 204 ASP A C 1
ATOM 1543 O O . ASP A 1 204 ? 1.583 -0.456 12.388 1.00 85.50 204 ASP A O 1
ATOM 1547 N N . ALA A 1 205 ? 0.922 -0.157 14.524 1.00 82.12 205 ALA A N 1
ATOM 1548 C CA . ALA A 1 205 ? 0.744 -1.566 14.855 1.00 82.12 205 ALA A CA 1
ATOM 1549 C C . ALA A 1 205 ? -0.368 -2.243 14.037 1.00 82.12 205 ALA A C 1
ATOM 1551 O O . ALA A 1 205 ? -0.229 -3.414 13.689 1.00 82.12 205 ALA A O 1
ATOM 1552 N N . GLU A 1 206 ? -1.419 -1.509 13.678 1.00 84.38 206 GLU A N 1
ATOM 1553 C CA . GLU A 1 206 ? -2.633 -2.043 13.056 1.00 84.38 206 GLU A CA 1
ATOM 1554 C C . GLU A 1 206 ? -2.784 -1.616 11.598 1.00 84.38 206 GLU A C 1
ATOM 1556 O O . GLU A 1 206 ? -3.499 -2.269 10.844 1.00 84.38 206 GLU A O 1
ATOM 1561 N N . ARG A 1 207 ? -2.094 -0.554 11.173 1.00 88.06 207 ARG A N 1
ATOM 1562 C CA . ARG A 1 207 ? -2.273 0.076 9.864 1.00 88.06 207 ARG A CA 1
ATOM 1563 C C . ARG A 1 207 ? -0.993 0.117 9.038 1.00 88.06 207 ARG A C 1
ATOM 1565 O O . ARG A 1 207 ? 0.142 0.196 9.533 1.00 88.06 207 ARG A O 1
ATOM 1572 N N . THR A 1 208 ? -1.197 0.086 7.732 1.00 92.44 208 THR A N 1
ATOM 1573 C CA . THR A 1 208 ? -0.194 0.322 6.693 1.00 92.44 208 THR A CA 1
ATOM 1574 C C . THR A 1 208 ? -0.684 1.408 5.757 1.00 92.44 208 THR A C 1
ATOM 1576 O O . THR A 1 208 ? -1.876 1.694 5.708 1.00 92.44 208 THR A O 1
ATOM 1579 N N . MET A 1 209 ? 0.238 1.999 5.009 1.00 94.00 209 MET A N 1
ATOM 1580 C CA . MET A 1 209 ? -0.089 2.955 3.962 1.00 94.00 209 MET A CA 1
ATOM 1581 C C . MET A 1 209 ? 0.584 2.544 2.669 1.00 94.00 209 MET A C 1
ATOM 1583 O O . MET A 1 209 ? 1.706 2.034 2.693 1.00 94.00 209 MET A O 1
ATOM 1587 N N . LEU A 1 210 ? -0.075 2.806 1.552 1.00 96.38 210 LEU A N 1
ATOM 1588 C CA . LEU A 1 210 ? 0.465 2.623 0.216 1.00 96.38 210 LEU A CA 1
ATOM 1589 C C . LEU A 1 210 ? 0.359 3.947 -0.531 1.00 96.38 210 LEU A C 1
ATOM 1591 O O . LEU A 1 210 ? -0.700 4.566 -0.551 1.00 96.38 210 LEU A O 1
ATOM 1595 N N . TRP A 1 211 ? 1.471 4.410 -1.095 1.00 96.69 211 TRP A N 1
ATOM 1596 C CA . TRP A 1 211 ? 1.467 5.642 -1.877 1.00 96.69 211 TRP A CA 1
ATOM 1597 C C . TRP A 1 211 ? 0.848 5.391 -3.246 1.00 96.69 211 TRP A C 1
ATOM 1599 O O . TRP A 1 211 ? 1.295 4.483 -3.945 1.00 96.69 211 TRP A O 1
ATOM 1609 N N . PHE A 1 212 ? -0.105 6.229 -3.639 1.00 97.50 212 PHE A N 1
ATOM 1610 C CA . PHE A 1 212 ? -0.697 6.266 -4.970 1.00 97.50 212 PHE A CA 1
ATOM 1611 C C . PHE A 1 212 ? -0.459 7.629 -5.603 1.00 97.50 212 PHE A C 1
ATOM 1613 O O . PHE A 1 212 ? -0.537 8.650 -4.928 1.00 97.50 212 PHE A O 1
ATOM 1620 N N . ALA A 1 213 ? -0.175 7.665 -6.899 1.00 96.38 213 ALA A N 1
ATOM 1621 C CA . ALA A 1 213 ? 0.001 8.916 -7.629 1.00 96.38 213 ALA A CA 1
ATOM 1622 C C . ALA A 1 213 ? -0.434 8.774 -9.091 1.00 96.38 213 ALA A C 1
ATOM 1624 O O . ALA A 1 213 ? -0.415 7.654 -9.616 1.00 96.38 213 ALA A O 1
ATOM 1625 N N . PRO A 1 214 ? -0.747 9.889 -9.779 1.00 96.31 214 PRO A N 1
ATOM 1626 C CA . PRO A 1 214 ? -0.918 9.881 -11.225 1.00 96.31 214 PRO A CA 1
ATOM 1627 C C . PRO A 1 214 ? 0.310 9.283 -11.914 1.00 96.31 214 PRO A C 1
ATOM 1629 O O . PRO A 1 214 ? 1.459 9.550 -11.528 1.00 96.31 214 PRO A O 1
ATOM 1632 N N . ARG A 1 215 ? 0.091 8.471 -12.951 1.00 94.44 215 ARG A N 1
ATOM 1633 C CA . ARG A 1 215 ? 1.201 7.908 -13.723 1.00 94.44 215 ARG A CA 1
ATOM 1634 C C . ARG A 1 215 ? 1.961 9.016 -14.445 1.00 94.44 215 ARG A C 1
ATOM 1636 O O . ARG A 1 215 ? 1.381 9.876 -15.097 1.00 94.44 215 ARG A O 1
ATOM 1643 N N . LYS A 1 216 ? 3.292 8.971 -14.356 1.00 91.81 216 LYS A N 1
ATOM 1644 C CA . LYS A 1 216 ? 4.160 9.894 -15.098 1.00 91.81 216 LYS A CA 1
ATOM 1645 C C . LYS A 1 216 ? 4.198 9.492 -16.581 1.00 91.81 216 LYS A C 1
ATOM 1647 O O . LYS A 1 216 ? 4.355 8.294 -16.847 1.00 91.81 216 LYS A O 1
ATOM 1652 N N . PRO A 1 217 ? 4.148 10.447 -17.527 1.00 90.44 217 PRO A N 1
ATOM 1653 C CA . PRO A 1 217 ? 4.363 10.162 -18.946 1.00 90.44 217 PRO A CA 1
ATOM 1654 C C . PRO A 1 217 ? 5.680 9.407 -19.190 1.00 90.44 217 PRO A C 1
ATOM 1656 O O . PRO A 1 217 ? 6.684 9.666 -18.512 1.00 90.44 217 PRO A O 1
ATOM 1659 N N . GLY A 1 218 ? 5.684 8.440 -20.111 1.00 90.19 218 GLY A N 1
ATOM 1660 C CA . GLY A 1 218 ? 6.846 7.597 -20.416 1.00 90.19 218 GLY A CA 1
ATOM 1661 C C . GLY A 1 218 ? 7.223 6.549 -19.354 1.00 90.19 218 GLY A C 1
ATOM 1662 O O . GLY A 1 218 ? 8.276 5.902 -19.474 1.00 90.19 218 GLY A O 1
ATOM 1663 N N . SER A 1 219 ? 6.420 6.382 -18.292 1.00 92.25 219 SER A N 1
ATOM 1664 C CA . SER A 1 219 ? 6.656 5.365 -17.257 1.00 92.25 219 SER A CA 1
ATOM 1665 C C . SER A 1 219 ? 6.197 3.975 -17.704 1.00 92.25 219 SER A C 1
ATOM 1667 O O . SER A 1 219 ? 5.071 3.787 -18.158 1.00 92.25 219 SER A O 1
ATOM 1669 N N . GLY A 1 220 ? 7.075 2.981 -17.541 1.00 93.62 220 GLY A N 1
ATOM 1670 C CA . GLY A 1 220 ? 6.826 1.615 -18.000 1.00 93.62 220 GLY A CA 1
ATOM 1671 C C . GLY A 1 220 ? 5.633 0.942 -17.314 1.00 93.62 220 GLY A C 1
ATOM 1672 O O . GLY A 1 220 ? 5.375 1.167 -16.126 1.00 93.62 220 GLY A O 1
ATOM 1673 N N . TRP A 1 221 ? 4.917 0.100 -18.057 1.00 96.25 221 TRP A N 1
ATOM 1674 C CA . TRP A 1 221 ? 3.771 -0.665 -17.562 1.00 96.25 221 TRP A CA 1
ATOM 1675 C C . TRP A 1 221 ? 4.144 -2.120 -17.294 1.00 96.25 221 TRP A C 1
ATOM 1677 O O . TRP A 1 221 ? 4.524 -2.847 -18.205 1.00 96.25 221 TRP A O 1
ATOM 1687 N N . ALA A 1 222 ? 4.012 -2.546 -16.036 1.00 94.62 222 ALA A N 1
ATOM 1688 C CA . ALA A 1 222 ? 4.206 -3.941 -15.659 1.00 94.62 222 ALA A CA 1
ATOM 1689 C C . ALA A 1 222 ? 3.077 -4.825 -16.211 1.00 94.62 222 ALA A C 1
ATOM 1691 O O . ALA A 1 222 ? 1.910 -4.419 -16.218 1.00 94.62 222 ALA A O 1
ATOM 1692 N N . ARG A 1 223 ? 3.407 -6.062 -16.589 1.00 95.94 223 ARG A N 1
ATOM 1693 C CA . ARG A 1 223 ? 2.489 -7.084 -17.113 1.00 95.94 223 ARG A CA 1
ATOM 1694 C C . ARG A 1 223 ? 1.253 -7.277 -16.244 1.00 95.94 223 ARG A C 1
ATOM 1696 O O . ARG A 1 223 ? 0.148 -7.326 -16.767 1.00 95.94 223 ARG A O 1
ATOM 1703 N N . THR A 1 224 ? 1.422 -7.305 -14.926 1.00 95.81 224 THR A N 1
ATOM 1704 C CA . THR A 1 224 ? 0.309 -7.444 -13.975 1.00 95.81 224 THR A CA 1
ATOM 1705 C C . THR A 1 224 ? -0.671 -6.272 -14.039 1.00 95.81 224 THR A C 1
ATOM 1707 O O . THR A 1 224 ? -1.878 -6.479 -13.954 1.00 95.81 224 THR A O 1
ATOM 1710 N N . ASN A 1 225 ? -0.192 -5.042 -14.249 1.00 97.06 225 ASN A N 1
ATOM 1711 C CA . ASN A 1 225 ? -1.068 -3.882 -14.430 1.00 97.06 225 ASN A CA 1
ATOM 1712 C C . ASN A 1 225 ? -1.753 -3.895 -15.797 1.00 97.06 225 ASN A C 1
ATOM 1714 O O . ASN A 1 225 ? -2.916 -3.516 -15.877 1.00 97.06 225 ASN A O 1
ATOM 1718 N N . LYS A 1 226 ? -1.081 -4.378 -16.849 1.00 97.44 226 LYS A N 1
ATOM 1719 C CA . LYS A 1 226 ? -1.706 -4.558 -18.170 1.00 97.44 226 LYS A CA 1
ATOM 1720 C C . LYS A 1 226 ? -2.853 -5.567 -18.117 1.00 97.44 226 LYS A C 1
ATOM 1722 O O . LYS A 1 226 ? -3.951 -5.252 -18.555 1.00 97.44 226 LYS A O 1
ATOM 1727 N N . GLN A 1 227 ? -2.638 -6.704 -17.458 1.00 97.81 227 GLN A N 1
ATOM 1728 C CA . GLN A 1 227 ? -3.675 -7.715 -17.220 1.00 97.81 227 GLN A CA 1
ATOM 1729 C C . GLN A 1 227 ? -4.857 -7.158 -16.412 1.00 97.81 227 GLN A C 1
ATOM 1731 O O . G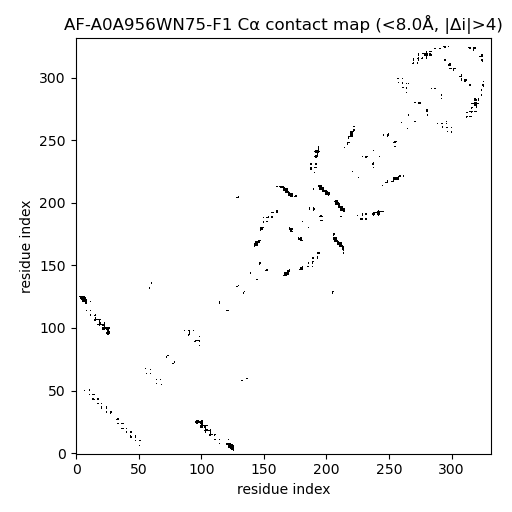LN A 1 227 ? -6.0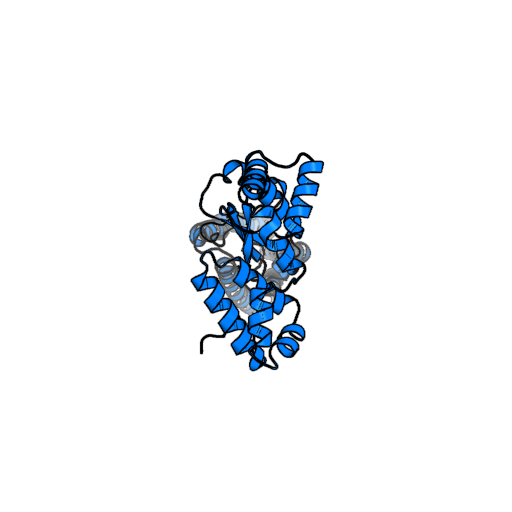13 -7.423 -16.733 1.00 97.81 227 GLN A O 1
ATOM 1736 N N . ARG A 1 228 ? -4.596 -6.346 -15.378 1.00 98.12 228 ARG A N 1
ATOM 1737 C CA . ARG A 1 228 ? -5.662 -5.658 -14.629 1.00 98.12 228 ARG A CA 1
ATOM 1738 C C . ARG A 1 228 ? -6.452 -4.707 -15.521 1.00 98.12 228 ARG A C 1
ATOM 1740 O O . ARG A 1 228 ? -7.675 -4.750 -15.496 1.00 98.12 228 ARG A O 1
ATOM 1747 N N . VAL A 1 229 ? -5.772 -3.891 -16.328 1.00 98.06 229 VAL A N 1
ATOM 1748 C CA . VAL A 1 229 ? -6.422 -2.984 -17.287 1.00 98.06 229 VAL A CA 1
ATOM 1749 C C . VAL A 1 229 ? -7.297 -3.759 -18.271 1.00 98.06 229 VAL A C 1
ATOM 1751 O O . VAL A 1 229 ? -8.430 -3.354 -18.499 1.00 98.06 229 VAL A O 1
ATOM 1754 N N . GLU A 1 230 ? -6.829 -4.886 -18.808 1.00 97.81 230 GLU A N 1
ATOM 1755 C CA . GLU A 1 230 ? -7.623 -5.742 -19.702 1.00 97.81 230 GLU A CA 1
ATOM 1756 C C . GLU A 1 230 ? -8.916 -6.229 -19.032 1.00 97.81 230 GLU A C 1
ATOM 1758 O O . GLU A 1 230 ? -9.996 -6.096 -19.610 1.00 97.81 230 GLU A O 1
ATOM 1763 N N . ARG A 1 231 ? -8.838 -6.708 -17.782 1.00 98.12 231 ARG A N 1
ATOM 1764 C CA . ARG A 1 231 ? -10.028 -7.102 -17.005 1.00 98.12 231 ARG A CA 1
ATOM 1765 C C . ARG A 1 231 ? -10.973 -5.924 -16.757 1.00 98.12 231 ARG A C 1
ATOM 1767 O O . ARG A 1 231 ? -12.183 -6.073 -16.897 1.00 98.12 231 ARG A O 1
ATOM 1774 N N . LEU A 1 232 ? -10.436 -4.756 -16.408 1.00 98.12 232 LEU A N 1
ATOM 1775 C CA . LEU A 1 232 ? -11.225 -3.551 -16.123 1.00 98.12 232 LEU A CA 1
ATOM 1776 C C . LEU A 1 232 ? -11.906 -2.985 -17.374 1.00 98.12 232 LEU A C 1
ATOM 1778 O O . LEU A 1 232 ? -13.025 -2.478 -17.279 1.00 98.12 232 LEU A O 1
ATOM 1782 N N . LEU A 1 233 ? -11.257 -3.089 -18.535 1.00 97.44 233 LEU A N 1
ATOM 1783 C CA . LEU A 1 233 ? -11.836 -2.758 -19.836 1.00 97.44 233 LEU A CA 1
ATOM 1784 C C . LEU A 1 233 ? -12.987 -3.703 -20.176 1.00 97.44 233 LEU A C 1
ATOM 1786 O O . LEU A 1 233 ? -14.073 -3.234 -20.504 1.00 97.44 233 LEU A O 1
ATOM 1790 N N . ALA A 1 234 ? -12.776 -5.015 -20.034 1.00 97.62 234 ALA A N 1
ATOM 1791 C CA . ALA A 1 234 ? -13.821 -6.013 -20.261 1.00 97.62 234 ALA A CA 1
ATOM 1792 C C . ALA A 1 234 ? -15.031 -5.811 -19.329 1.00 97.62 234 ALA A C 1
ATOM 1794 O O . ALA A 1 234 ? -16.169 -6.020 -19.735 1.00 97.62 234 ALA A O 1
ATOM 1795 N N . ALA A 1 235 ? -14.791 -5.352 -18.098 1.00 96.81 235 ALA A N 1
ATOM 1796 C CA . ALA A 1 235 ? -15.827 -5.036 -17.118 1.00 96.81 235 ALA A CA 1
ATOM 1797 C C . ALA A 1 235 ? -16.446 -3.630 -17.272 1.00 96.81 235 ALA A C 1
ATOM 1799 O O . ALA A 1 235 ? -17.249 -3.233 -16.427 1.00 96.81 235 ALA A O 1
ATOM 1800 N N . GLY A 1 236 ? -16.045 -2.829 -18.268 1.00 97.12 236 GLY A N 1
ATOM 1801 C CA . GLY A 1 236 ? -16.556 -1.463 -18.467 1.00 97.12 236 GLY A CA 1
ATOM 1802 C C . GLY A 1 236 ? -16.296 -0.507 -17.293 1.00 97.12 236 GLY A C 1
ATOM 1803 O O . GLY A 1 236 ? -17.008 0.478 -17.122 1.00 97.12 236 GLY A O 1
ATOM 1804 N N . SER A 1 237 ? -15.305 -0.805 -16.449 1.00 96.81 237 SER A N 1
ATOM 1805 C CA . SER A 1 237 ? -15.067 -0.099 -15.180 1.00 96.81 237 SER A CA 1
ATOM 1806 C C . SER A 1 237 ? -14.028 1.023 -15.283 1.00 96.81 237 SER A C 1
ATOM 1808 O O . SER A 1 237 ? -13.863 1.792 -14.332 1.00 96.81 237 SER A O 1
ATOM 1810 N N . MET A 1 238 ? -13.332 1.142 -16.416 1.00 98.25 238 MET A N 1
ATOM 1811 C CA . MET A 1 238 ? -12.341 2.194 -16.662 1.00 98.25 238 MET A CA 1
ATOM 1812 C C . MET A 1 238 ? -13.000 3.575 -16.761 1.00 98.25 238 MET A C 1
ATOM 1814 O O . MET A 1 238 ? -13.991 3.745 -17.467 1.00 98.25 238 MET A O 1
ATOM 1818 N N . ALA A 1 239 ? -12.430 4.579 -16.090 1.00 97.75 239 ALA A N 1
ATOM 1819 C CA . ALA A 1 239 ? -12.845 5.970 -16.254 1.00 97.75 239 ALA A CA 1
ATOM 1820 C C . ALA A 1 239 ? -12.090 6.626 -17.433 1.00 97.75 239 ALA A C 1
ATOM 1822 O O . ALA A 1 239 ? -11.018 6.140 -17.816 1.00 97.75 239 ALA A O 1
ATOM 1823 N N . PRO A 1 240 ? -12.578 7.761 -17.977 1.00 97.88 240 PRO A N 1
ATOM 1824 C CA . PRO A 1 240 ? -11.919 8.453 -19.090 1.00 97.88 240 PRO A CA 1
ATOM 1825 C C . PRO A 1 240 ? -10.437 8.767 -18.837 1.00 97.88 240 PRO A C 1
ATOM 1827 O O . PRO A 1 240 ? -9.609 8.594 -19.727 1.00 97.88 240 PRO A O 1
ATOM 1830 N N . ALA A 1 241 ? -10.077 9.147 -17.606 1.00 97.06 241 ALA A N 1
ATOM 1831 C CA . ALA A 1 241 ? -8.689 9.421 -17.229 1.00 97.06 241 ALA A CA 1
ATOM 1832 C C . ALA A 1 241 ? -7.781 8.179 -17.328 1.00 97.06 241 ALA A C 1
ATOM 1834 O O . ALA A 1 241 ? -6.647 8.275 -17.798 1.00 97.06 241 ALA A O 1
ATOM 1835 N N . GLY A 1 242 ? -8.273 7.003 -16.923 1.00 97.31 242 GLY A N 1
ATOM 1836 C CA . GLY A 1 242 ? -7.528 5.752 -17.058 1.00 97.31 242 GLY A CA 1
ATOM 1837 C C . GLY A 1 242 ? -7.367 5.323 -18.513 1.00 97.31 242 GLY A C 1
ATOM 1838 O O . GLY A 1 242 ? -6.284 4.888 -18.899 1.00 97.31 242 GLY A O 1
ATOM 1839 N N . LEU A 1 243 ? -8.409 5.494 -19.334 1.00 98.00 243 LEU A N 1
ATOM 1840 C CA . LEU A 1 243 ? -8.346 5.226 -20.776 1.00 98.00 243 LEU A CA 1
ATOM 1841 C C . LEU A 1 243 ? -7.294 6.107 -21.459 1.00 98.00 243 LEU A C 1
ATOM 1843 O O . LEU A 1 243 ? -6.397 5.583 -22.118 1.00 98.00 243 LEU A O 1
ATOM 1847 N N . ALA A 1 244 ? -7.326 7.415 -21.197 1.00 96.94 244 ALA A N 1
ATOM 1848 C CA . ALA A 1 244 ? -6.355 8.362 -21.737 1.00 96.94 244 ALA A CA 1
ATOM 1849 C C . ALA A 1 244 ? -4.910 8.012 -21.331 1.00 96.94 244 ALA A C 1
ATOM 1851 O O . ALA A 1 244 ? -3.986 8.118 -22.138 1.00 96.94 244 ALA A O 1
ATOM 1852 N N . ALA A 1 245 ? -4.696 7.541 -20.096 1.00 96.56 245 ALA A N 1
ATOM 1853 C CA . ALA A 1 245 ? -3.379 7.094 -19.643 1.00 96.56 245 ALA A CA 1
ATOM 1854 C C . ALA A 1 245 ? -2.878 5.855 -20.410 1.00 96.56 245 ALA A C 1
ATOM 1856 O O . ALA A 1 245 ? -1.684 5.755 -20.702 1.00 96.56 245 ALA A O 1
ATOM 1857 N N . VAL A 1 246 ? -3.770 4.918 -20.749 1.00 97.19 246 VAL A N 1
ATOM 1858 C CA . VAL A 1 246 ? -3.440 3.729 -21.555 1.00 97.19 246 VAL A CA 1
ATOM 1859 C C . VAL A 1 246 ? -3.125 4.120 -22.998 1.00 97.19 246 VAL A C 1
ATOM 1861 O O . VAL A 1 246 ? -2.137 3.645 -23.556 1.00 97.19 246 VAL A O 1
ATOM 1864 N N . GLU A 1 247 ? -3.928 4.993 -23.604 1.00 96.94 247 GLU A N 1
ATOM 1865 C CA . GLU A 1 247 ? -3.708 5.487 -24.969 1.00 96.94 247 GLU A CA 1
ATOM 1866 C C . GLU A 1 247 ? -2.388 6.247 -25.085 1.00 96.94 247 GLU A C 1
ATOM 1868 O O . GLU A 1 247 ? -1.577 5.947 -25.961 1.00 96.94 247 GLU A O 1
ATOM 1873 N N . SER A 1 248 ? -2.121 7.156 -24.144 1.00 96.50 248 SER A N 1
ATOM 1874 C CA . SER A 1 248 ? -0.856 7.891 -24.066 1.00 96.50 248 SER A CA 1
ATOM 1875 C C . SER A 1 248 ? 0.342 6.946 -23.956 1.00 96.50 248 SER A C 1
ATOM 1877 O O . SER A 1 248 ? 1.323 7.108 -24.679 1.00 96.50 248 SER A O 1
ATOM 1879 N N . ALA A 1 249 ? 0.237 5.906 -23.123 1.00 96.75 249 ALA A N 1
ATOM 1880 C CA . ALA A 1 249 ? 1.299 4.923 -22.946 1.00 96.75 249 ALA A CA 1
ATOM 1881 C C . ALA A 1 249 ? 1.545 4.041 -24.180 1.00 96.75 249 ALA A C 1
ATOM 1883 O O . ALA A 1 249 ? 2.659 3.562 -24.405 1.00 96.75 249 ALA A O 1
ATOM 1884 N N . LYS A 1 250 ? 0.500 3.776 -24.971 1.00 96.69 250 LYS A N 1
ATOM 1885 C CA . LYS A 1 250 ? 0.636 3.080 -26.255 1.00 96.69 250 LYS A CA 1
ATOM 1886 C C . LYS A 1 250 ? 1.288 3.989 -27.294 1.00 96.69 250 LYS A C 1
ATOM 1888 O O . LYS A 1 250 ? 2.175 3.531 -28.006 1.00 96.69 250 LYS A O 1
ATOM 1893 N N . ALA A 1 251 ? 0.898 5.262 -27.340 1.00 96.50 251 ALA A N 1
ATOM 1894 C CA . ALA A 1 251 ? 1.442 6.245 -28.272 1.00 96.50 251 ALA A CA 1
ATOM 1895 C C . ALA A 1 251 ? 2.927 6.561 -28.012 1.00 96.50 251 ALA A C 1
ATOM 1897 O O . ALA A 1 251 ? 3.695 6.700 -28.959 1.00 96.50 251 ALA A O 1
ATOM 1898 N N . ASP A 1 252 ? 3.349 6.638 -26.745 1.00 94.81 252 ASP A N 1
ATOM 1899 C CA . ASP A 1 252 ? 4.742 6.930 -26.369 1.00 94.81 252 ASP A CA 1
ATOM 1900 C C . ASP A 1 252 ? 5.640 5.679 -26.232 1.00 94.81 252 ASP A C 1
ATOM 1902 O O . ASP A 1 252 ? 6.825 5.790 -25.905 1.00 94.81 252 ASP A O 1
ATOM 1906 N N . GLY A 1 253 ? 5.087 4.482 -26.463 1.00 95.25 253 GLY A N 1
ATOM 1907 C CA . GLY A 1 253 ? 5.788 3.197 -26.375 1.00 95.25 253 GLY A CA 1
ATOM 1908 C C . GLY A 1 253 ? 6.067 2.698 -24.949 1.00 95.25 253 GLY A C 1
ATOM 1909 O O . GLY A 1 253 ? 6.645 1.623 -24.767 1.00 95.25 253 GLY A O 1
ATOM 1910 N N . SER A 1 254 ? 5.656 3.419 -23.902 1.00 95.50 254 SER A N 1
ATOM 1911 C CA . SER A 1 254 ? 5.866 2.996 -22.510 1.00 95.50 254 SER A CA 1
ATOM 1912 C C . SER A 1 254 ? 5.041 1.769 -22.102 1.00 95.50 254 SER A C 1
ATOM 1914 O O . SER A 1 254 ? 5.401 1.086 -21.136 1.00 95.50 254 SER A O 1
ATOM 1916 N N . TRP A 1 255 ? 3.986 1.437 -22.853 1.00 97.00 255 TRP A N 1
ATOM 1917 C CA . TRP A 1 255 ? 3.152 0.245 -22.650 1.00 97.00 255 TRP A CA 1
ATOM 1918 C C . TRP A 1 255 ? 3.928 -1.078 -22.779 1.00 97.00 255 TRP A C 1
ATOM 1920 O O . TRP A 1 255 ? 3.706 -2.013 -22.005 1.00 97.00 255 TRP A O 1
ATOM 1930 N N . THR A 1 256 ? 4.861 -1.165 -23.729 1.00 96.19 256 THR A N 1
ATOM 1931 C CA . THR A 1 256 ? 5.661 -2.378 -24.003 1.00 96.19 256 THR A CA 1
ATOM 1932 C C . THR A 1 256 ? 7.098 -2.279 -23.499 1.00 96.19 256 THR A C 1
ATOM 1934 O O . THR A 1 256 ? 7.833 -3.263 -23.489 1.00 96.19 256 THR A O 1
ATOM 1937 N N . LYS A 1 257 ? 7.501 -1.104 -23.002 1.00 94.12 257 LYS A N 1
ATOM 1938 C CA . LYS A 1 257 ? 8.866 -0.796 -22.548 1.00 94.12 257 LYS A CA 1
ATOM 1939 C C . LYS A 1 257 ? 9.470 -1.811 -21.575 1.00 94.12 257 LYS A C 1
ATOM 1941 O O . LYS A 1 257 ? 10.684 -1.985 -21.568 1.00 94.12 257 LYS A O 1
ATOM 1946 N N . LEU A 1 258 ? 8.655 -2.442 -20.729 1.00 95.69 258 LEU A N 1
ATOM 1947 C CA . LEU A 1 258 ? 9.134 -3.411 -19.743 1.00 95.69 258 LEU A CA 1
ATOM 1948 C C . LEU A 1 258 ? 9.066 -4.867 -20.220 1.00 95.69 258 LEU A C 1
ATOM 1950 O O . LEU A 1 258 ? 9.621 -5.713 -19.537 1.00 95.69 258 LEU A O 1
ATOM 1954 N N . ASP A 1 259 ? 8.478 -5.186 -21.374 1.00 96.44 259 ASP A N 1
ATOM 1955 C CA . ASP A 1 259 ? 8.220 -6.584 -21.758 1.00 96.44 259 ASP A CA 1
ATOM 1956 C C . ASP A 1 259 ? 9.498 -7.426 -21.827 1.00 96.44 259 ASP A C 1
ATOM 1958 O O . ASP A 1 259 ? 9.626 -8.415 -21.106 1.00 96.44 259 ASP A O 1
ATOM 1962 N N . ALA A 1 260 ? 10.506 -6.948 -22.562 1.00 96.00 260 ALA A N 1
ATOM 1963 C CA . ALA A 1 260 ? 11.818 -7.592 -22.634 1.00 96.00 260 ALA A CA 1
ATOM 1964 C C . ALA A 1 260 ? 12.508 -7.702 -21.258 1.00 96.00 260 ALA A C 1
ATOM 1966 O O . ALA A 1 260 ? 13.192 -8.682 -20.975 1.00 96.00 260 ALA A O 1
ATOM 1967 N N . VAL A 1 261 ? 12.301 -6.717 -20.375 1.00 96.12 261 VAL A N 1
ATOM 1968 C CA . VAL A 1 261 ? 12.840 -6.722 -19.004 1.00 96.12 261 VAL A CA 1
ATOM 1969 C C . VAL A 1 261 ? 12.173 -7.809 -18.161 1.00 96.12 261 VAL A C 1
ATOM 1971 O O . VAL A 1 261 ? 12.847 -8.501 -17.398 1.00 96.12 261 VAL A O 1
ATOM 1974 N N . GLU A 1 262 ? 10.854 -7.967 -18.272 1.00 95.69 262 GLU A N 1
ATOM 1975 C CA . GLU A 1 262 ? 10.093 -8.971 -17.522 1.00 95.69 262 GLU A CA 1
ATOM 1976 C C . GLU A 1 262 ? 10.369 -10.399 -18.012 1.00 95.69 262 GLU A C 1
ATOM 1978 O O . GLU A 1 262 ? 10.332 -11.332 -17.201 1.00 95.69 262 GLU A O 1
ATOM 1983 N N . ASP A 1 263 ? 10.730 -10.543 -19.289 1.00 96.50 263 ASP A N 1
ATOM 1984 C CA . ASP A 1 263 ? 11.184 -11.794 -19.909 1.00 96.50 263 ASP A CA 1
ATOM 1985 C C . ASP A 1 263 ? 12.692 -12.047 -19.741 1.00 96.50 263 ASP A C 1
ATOM 1987 O O . ASP A 1 263 ? 13.198 -13.082 -20.163 1.00 96.50 263 ASP A O 1
ATOM 1991 N N . LEU A 1 264 ? 13.399 -11.144 -19.047 1.00 96.62 264 LEU A N 1
ATOM 1992 C CA . LEU A 1 264 ? 14.841 -11.206 -18.778 1.00 96.62 264 LEU A CA 1
ATOM 1993 C C . LEU A 1 264 ? 15.711 -11.273 -20.041 1.00 96.62 264 LEU A C 1
ATOM 1995 O O . LEU A 1 264 ? 16.807 -11.834 -20.010 1.00 96.62 264 LEU A O 1
ATOM 1999 N N . VAL A 1 265 ? 15.242 -10.691 -21.141 1.00 97.19 265 VAL A N 1
ATOM 2000 C CA . VAL A 1 265 ? 16.010 -10.616 -22.382 1.00 97.19 265 VAL A CA 1
ATOM 2001 C C . VAL A 1 265 ? 17.222 -9.715 -22.153 1.00 97.19 265 VAL A C 1
ATOM 2003 O O . VAL A 1 265 ? 17.088 -8.534 -21.822 1.00 97.19 265 VAL A O 1
ATOM 2006 N N . VAL A 1 266 ? 18.415 -10.280 -22.330 1.00 97.12 266 VAL A N 1
ATOM 2007 C CA . VAL A 1 266 ? 19.675 -9.536 -22.255 1.00 97.12 266 VAL A CA 1
ATOM 2008 C C . VAL A 1 266 ? 19.842 -8.746 -23.556 1.00 97.12 266 VAL A C 1
ATOM 2010 O O . VAL A 1 266 ? 19.878 -9.354 -24.627 1.00 97.12 266 VAL A O 1
ATOM 2013 N N . PRO A 1 267 ? 19.915 -7.404 -23.510 1.00 97.31 267 PRO A N 1
ATOM 2014 C CA . PRO A 1 267 ? 20.062 -6.613 -24.720 1.00 97.31 267 PRO A CA 1
ATOM 2015 C C . PRO A 1 267 ? 21.473 -6.789 -25.315 1.00 97.31 267 PRO A C 1
ATOM 2017 O O . PRO A 1 267 ? 22.421 -7.035 -24.563 1.00 97.31 267 PRO A O 1
ATOM 2020 N N . PRO A 1 268 ? 21.640 -6.640 -26.644 1.00 97.75 268 PRO A N 1
ATOM 2021 C CA . PRO A 1 268 ? 22.905 -6.940 -27.321 1.00 97.75 268 PRO A CA 1
ATOM 2022 C C . PRO A 1 268 ? 24.118 -6.173 -26.785 1.00 97.75 268 PRO A C 1
ATOM 2024 O O . PRO A 1 268 ? 25.208 -6.727 -26.702 1.00 97.75 268 PRO A O 1
ATOM 2027 N N . ASP A 1 269 ? 23.928 -4.918 -26.377 1.00 97.38 269 ASP A N 1
ATOM 2028 C CA . ASP A 1 269 ? 24.989 -4.085 -25.808 1.00 97.38 269 ASP A CA 1
ATOM 2029 C C . ASP A 1 269 ? 25.466 -4.592 -24.441 1.00 97.38 269 ASP A C 1
ATOM 2031 O O . ASP A 1 269 ? 26.666 -4.612 -24.180 1.00 97.38 26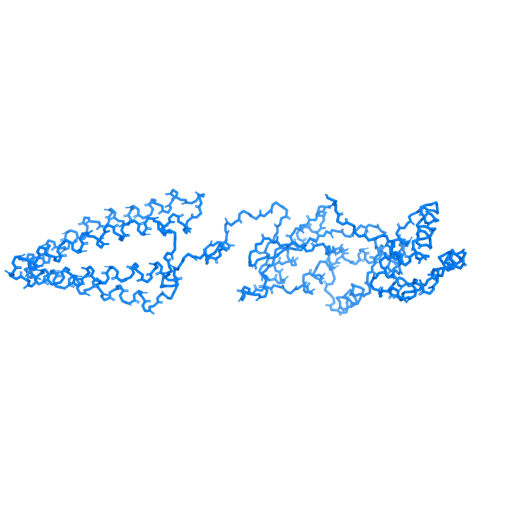9 ASP A O 1
ATOM 2035 N N . LEU A 1 270 ? 24.551 -5.066 -23.588 1.00 98.12 270 LEU A N 1
ATOM 2036 C CA . LEU A 1 270 ? 24.929 -5.719 -22.334 1.00 98.12 270 LEU A CA 1
ATOM 2037 C C . LEU A 1 270 ? 25.605 -7.070 -22.583 1.00 98.12 270 LEU A C 1
ATOM 2039 O O . LEU A 1 270 ? 26.580 -7.384 -21.906 1.00 98.12 270 LEU A O 1
ATOM 2043 N N . ALA A 1 271 ? 25.112 -7.860 -23.538 1.00 98.12 271 ALA A N 1
ATOM 2044 C CA . ALA A 1 271 ? 25.717 -9.147 -23.878 1.00 98.12 271 ALA A CA 1
ATOM 2045 C C . ALA A 1 271 ? 27.168 -8.982 -24.364 1.00 98.12 271 ALA A C 1
ATOM 2047 O O . ALA A 1 271 ? 28.047 -9.710 -23.904 1.00 98.12 271 ALA A O 1
ATOM 2048 N N . ALA A 1 272 ? 27.422 -7.994 -25.230 1.00 98.06 272 ALA A N 1
ATOM 2049 C CA . ALA A 1 272 ? 28.764 -7.663 -25.705 1.00 98.06 272 ALA A CA 1
ATOM 2050 C C . ALA A 1 272 ? 29.687 -7.245 -24.549 1.00 98.06 272 ALA A C 1
ATOM 2052 O O . ALA A 1 272 ? 30.747 -7.839 -24.372 1.00 98.06 272 ALA A O 1
ATOM 2053 N N . ALA A 1 273 ? 29.246 -6.313 -23.697 1.00 98.00 273 ALA A N 1
ATOM 2054 C CA . ALA A 1 273 ? 30.044 -5.871 -22.553 1.00 98.00 273 ALA A CA 1
ATOM 2055 C C . ALA A 1 273 ? 30.333 -7.015 -21.562 1.00 98.00 273 ALA A C 1
ATOM 2057 O O . ALA A 1 273 ? 31.447 -7.152 -21.070 1.00 98.00 273 ALA A O 1
ATOM 2058 N N . LEU A 1 274 ? 29.366 -7.895 -21.277 1.00 98.25 274 LEU A N 1
ATOM 2059 C CA . LEU A 1 274 ? 29.606 -9.056 -20.410 1.00 98.25 274 LEU A CA 1
ATOM 2060 C C . LEU A 1 274 ? 30.667 -10.007 -20.987 1.00 98.25 274 LEU A C 1
ATOM 2062 O O . LEU A 1 274 ? 31.443 -10.582 -20.221 1.00 98.25 274 LEU A O 1
ATOM 2066 N N . ALA A 1 275 ? 30.709 -10.174 -22.312 1.00 97.75 275 ALA A N 1
ATOM 2067 C CA . ALA A 1 275 ? 31.693 -11.018 -22.986 1.00 97.75 275 ALA A CA 1
ATOM 2068 C C . ALA A 1 275 ? 33.121 -10.444 -22.914 1.00 97.75 275 ALA A C 1
ATOM 2070 O O . ALA A 1 275 ? 34.076 -11.215 -22.847 1.00 97.75 275 ALA A O 1
ATOM 2071 N N . GLU A 1 276 ? 33.268 -9.117 -22.857 1.00 97.69 276 GLU A N 1
ATOM 2072 C CA . GLU A 1 276 ? 34.561 -8.432 -22.683 1.00 97.69 276 GLU A CA 1
ATOM 2073 C C . GLU A 1 276 ? 35.135 -8.571 -21.259 1.00 97.69 276 GLU A C 1
ATOM 2075 O O . GLU A 1 276 ? 36.336 -8.401 -21.052 1.00 97.69 276 GLU A O 1
ATOM 2080 N N . HIS A 1 277 ? 34.312 -8.968 -20.280 1.00 96.88 277 HIS A N 1
ATOM 2081 C CA . HIS A 1 277 ? 34.704 -9.101 -18.873 1.00 96.88 277 HIS A CA 1
ATOM 2082 C C . HIS A 1 277 ? 34.580 -10.531 -18.303 1.00 96.88 277 HIS A C 1
ATOM 2084 O O . HIS A 1 277 ? 33.868 -10.724 -17.315 1.00 96.88 277 HIS A O 1
ATOM 2090 N N . PRO A 1 278 ? 35.263 -11.574 -18.817 1.00 95.25 278 PRO A N 1
ATOM 2091 C CA . PRO A 1 278 ? 35.186 -12.909 -18.214 1.00 95.25 278 PRO A CA 1
ATOM 2092 C C . PRO A 1 278 ? 35.549 -12.905 -16.708 1.00 95.25 278 PRO A C 1
ATOM 2094 O O . PRO A 1 278 ? 36.518 -12.239 -16.325 1.00 95.25 278 PRO A O 1
ATOM 2097 N N . PRO A 1 279 ? 34.809 -13.623 -15.828 1.00 96.94 279 PRO A N 1
ATOM 2098 C CA . PRO A 1 279 ? 33.696 -14.549 -16.093 1.00 96.94 279 PRO A CA 1
ATOM 2099 C C . PRO A 1 279 ? 32.286 -13.917 -15.948 1.00 96.94 279 PRO A C 1
ATOM 2101 O O . PRO A 1 279 ? 31.356 -14.564 -15.463 1.00 96.94 279 PRO A O 1
ATOM 2104 N N . ALA A 1 280 ? 32.097 -12.651 -16.337 1.00 97.75 280 ALA A N 1
ATOM 2105 C CA . ALA A 1 280 ? 30.872 -11.889 -16.071 1.00 97.75 280 ALA A CA 1
ATOM 2106 C C . ALA A 1 280 ? 29.591 -12.506 -16.648 1.00 97.75 280 ALA A C 1
ATOM 2108 O O . ALA A 1 280 ? 28.563 -12.426 -15.981 1.00 97.75 280 ALA A O 1
ATOM 2109 N N . VAL A 1 281 ? 29.634 -13.144 -17.825 1.00 98.00 281 VAL A N 1
ATOM 2110 C CA . VAL A 1 281 ? 28.465 -13.837 -18.409 1.00 98.00 281 VAL A CA 1
ATOM 2111 C C . VAL A 1 281 ? 27.915 -14.887 -17.438 1.00 98.00 281 VAL A C 1
ATOM 2113 O O . VAL A 1 281 ? 26.758 -14.810 -17.031 1.00 98.00 281 VAL A O 1
ATOM 2116 N N . ALA A 1 282 ? 28.771 -15.809 -16.985 1.00 97.88 282 ALA A N 1
ATOM 2117 C CA . ALA A 1 282 ? 28.376 -16.887 -16.080 1.00 97.88 282 ALA A CA 1
ATOM 2118 C C . ALA A 1 282 ? 27.868 -16.351 -14.731 1.00 97.88 282 ALA A C 1
ATOM 2120 O O . ALA A 1 282 ? 26.851 -16.816 -14.215 1.00 97.88 282 ALA A O 1
ATOM 2121 N N . ASN A 1 283 ? 28.537 -15.336 -14.179 1.00 98.00 283 ASN A N 1
ATOM 2122 C CA . ASN A 1 283 ? 28.112 -14.711 -12.926 1.00 98.00 283 ASN A CA 1
ATOM 2123 C C . ASN A 1 283 ? 26.763 -13.993 -13.070 1.00 98.00 283 ASN A C 1
ATOM 2125 O O . ASN A 1 283 ? 25.894 -14.130 -12.207 1.00 98.00 283 ASN A O 1
ATOM 2129 N N . PHE A 1 284 ? 26.568 -13.242 -14.159 1.00 97.69 284 PHE A N 1
ATOM 2130 C CA . PHE A 1 284 ? 25.319 -12.536 -14.424 1.00 97.69 284 PHE A CA 1
ATOM 2131 C C . PHE A 1 284 ? 24.156 -13.517 -14.582 1.00 97.69 284 PHE A C 1
ATOM 2133 O O . PHE A 1 284 ? 23.100 -13.306 -13.982 1.00 97.69 284 PHE A O 1
ATOM 2140 N N . ASP A 1 285 ? 24.357 -14.615 -15.310 1.00 96.62 285 ASP A N 1
ATOM 2141 C CA . ASP A 1 285 ? 23.340 -15.651 -15.502 1.00 96.62 285 ASP A CA 1
ATOM 2142 C C . ASP A 1 285 ? 22.977 -16.391 -14.211 1.00 96.62 285 ASP A C 1
ATOM 2144 O O . ASP A 1 285 ? 21.820 -16.785 -14.030 1.00 96.62 285 ASP A O 1
ATOM 2148 N N . ALA A 1 286 ? 23.931 -16.510 -13.285 1.00 97.31 286 ALA A N 1
ATOM 2149 C CA . ALA A 1 286 ? 23.719 -17.073 -11.957 1.00 97.31 286 ALA A CA 1
ATOM 2150 C C . ALA A 1 286 ? 22.995 -16.115 -10.987 1.00 97.31 286 ALA A C 1
ATOM 2152 O O . ALA A 1 286 ? 22.555 -16.535 -9.911 1.00 97.31 286 ALA A O 1
ATOM 2153 N N . PHE A 1 287 ? 22.839 -14.827 -11.321 1.00 97.31 287 PHE A N 1
ATOM 2154 C CA . PHE A 1 287 ? 22.124 -13.899 -10.449 1.00 97.31 287 PHE A CA 1
ATOM 2155 C C . PHE A 1 287 ? 20.629 -14.247 -10.324 1.00 97.31 287 PHE A C 1
ATOM 2157 O O . PHE A 1 287 ? 19.981 -14.651 -11.295 1.00 97.31 287 PHE A O 1
ATOM 2164 N N . PRO A 1 288 ? 20.015 -14.003 -9.145 1.00 96.12 288 PRO A N 1
ATOM 2165 C CA . PRO A 1 288 ? 18.582 -14.192 -8.962 1.00 96.12 288 PRO A CA 1
ATOM 2166 C C . PRO A 1 288 ? 17.761 -13.421 -9.999 1.00 96.12 288 PRO A C 1
ATOM 2168 O O . PRO A 1 288 ? 18.091 -12.285 -10.352 1.00 96.12 288 PRO A O 1
ATOM 2171 N N . LYS A 1 289 ? 16.629 -13.996 -10.424 1.00 95.19 289 LYS A N 1
ATOM 2172 C CA . LYS A 1 289 ? 15.704 -13.388 -11.399 1.00 95.19 289 LYS A CA 1
ATOM 2173 C C . LYS A 1 289 ? 15.348 -11.933 -11.066 1.00 95.19 289 LYS A C 1
ATOM 2175 O O . LYS A 1 289 ? 15.349 -11.089 -11.956 1.00 95.19 289 LYS A O 1
ATOM 2180 N N . SER A 1 290 ? 15.090 -11.625 -9.795 1.00 93.44 290 SER A N 1
ATOM 2181 C CA . SER A 1 290 ? 14.777 -10.263 -9.341 1.00 93.44 290 SER A CA 1
ATOM 2182 C C . SER A 1 290 ? 15.940 -9.284 -9.529 1.00 93.44 290 SER A C 1
ATOM 2184 O O . SER A 1 290 ? 15.712 -8.137 -9.905 1.00 93.44 290 SER A O 1
ATOM 2186 N N . ALA A 1 291 ? 17.180 -9.732 -9.317 1.00 94.94 291 ALA A N 1
ATOM 2187 C CA . ALA A 1 291 ? 18.370 -8.912 -9.507 1.00 94.94 291 ALA A CA 1
ATOM 2188 C C . ALA A 1 291 ? 18.612 -8.622 -10.992 1.00 94.94 291 ALA A C 1
ATOM 2190 O O . ALA A 1 291 ? 18.777 -7.459 -11.354 1.00 94.94 291 ALA A O 1
ATOM 2191 N N . ARG A 1 292 ? 18.547 -9.649 -11.855 1.00 96.56 292 ARG A N 1
ATOM 2192 C CA . ARG A 1 292 ? 18.651 -9.462 -13.313 1.00 96.56 292 ARG A CA 1
ATOM 2193 C C . ARG A 1 292 ? 17.575 -8.513 -13.828 1.00 96.56 292 ARG A C 1
ATOM 2195 O O . ARG A 1 292 ? 17.900 -7.547 -14.507 1.00 96.56 292 ARG A O 1
ATOM 2202 N N . ARG A 1 293 ? 16.316 -8.716 -13.423 1.00 95.81 293 ARG A N 1
ATOM 2203 C CA . ARG A 1 293 ? 15.206 -7.815 -13.768 1.00 95.81 293 ARG A CA 1
ATOM 2204 C C . ARG A 1 293 ? 15.499 -6.371 -13.352 1.00 95.81 293 ARG A C 1
ATOM 2206 O O . ARG A 1 293 ? 15.339 -5.474 -14.166 1.00 95.81 293 ARG A O 1
ATOM 2213 N N . GLY A 1 294 ? 15.938 -6.143 -12.113 1.00 95.06 294 GLY A N 1
ATOM 2214 C CA . GLY A 1 294 ? 16.233 -4.796 -11.613 1.00 95.06 294 GLY A CA 1
ATOM 2215 C C . GLY A 1 294 ? 17.367 -4.097 -12.372 1.00 95.06 294 GLY A C 1
ATOM 2216 O O . GLY A 1 294 ? 17.297 -2.891 -12.604 1.00 95.06 294 GLY A O 1
ATOM 2217 N N . ILE A 1 295 ? 18.387 -4.847 -12.800 1.00 97.00 295 ILE A N 1
ATOM 2218 C CA . ILE A 1 295 ? 19.472 -4.333 -13.646 1.00 97.00 295 ILE A CA 1
ATOM 2219 C C . ILE A 1 295 ? 18.944 -3.990 -15.044 1.00 97.00 295 ILE A C 1
ATOM 2221 O O . ILE A 1 295 ? 19.150 -2.876 -15.517 1.00 97.00 295 ILE A O 1
ATOM 2225 N N . LEU A 1 296 ? 18.218 -4.905 -15.690 1.00 97.31 296 LEU A N 1
ATOM 2226 C CA . LEU A 1 296 ? 17.646 -4.682 -17.022 1.00 97.31 296 LEU A CA 1
ATOM 2227 C C . LEU A 1 296 ? 16.673 -3.492 -17.030 1.00 97.31 296 LEU A C 1
ATOM 2229 O O . LEU A 1 296 ? 16.723 -2.650 -17.927 1.00 97.31 296 LEU A O 1
ATOM 2233 N N . GLU A 1 297 ? 15.844 -3.363 -15.993 1.00 95.38 297 GLU A N 1
ATOM 2234 C CA . GLU A 1 297 ? 14.950 -2.220 -15.816 1.00 95.38 297 GLU A CA 1
ATOM 2235 C C . GLU A 1 297 ? 15.740 -0.912 -15.685 1.00 95.38 297 GLU A C 1
ATOM 2237 O O . GLU A 1 297 ? 15.423 0.086 -16.335 1.00 95.38 297 GLU A O 1
ATOM 2242 N N . TRP A 1 298 ? 16.817 -0.922 -14.898 1.00 95.88 298 TRP A N 1
ATOM 2243 C CA . TRP A 1 298 ? 17.711 0.222 -14.756 1.00 95.88 298 TRP A CA 1
ATOM 2244 C C . TRP A 1 298 ? 18.358 0.613 -16.088 1.00 95.88 298 TRP A C 1
ATOM 2246 O O . TRP A 1 298 ? 18.440 1.802 -16.389 1.00 95.88 298 TRP A O 1
ATOM 2256 N N . LEU A 1 299 ? 18.744 -0.338 -16.939 1.00 96.25 299 LEU A N 1
ATOM 2257 C CA . LEU A 1 299 ? 19.264 -0.040 -18.280 1.00 96.25 299 LEU A CA 1
ATOM 2258 C C . LEU A 1 299 ? 18.202 0.587 -19.192 1.00 96.25 299 LEU A C 1
ATOM 2260 O O . LEU A 1 299 ? 18.467 1.602 -19.835 1.00 96.25 299 LEU A O 1
ATOM 2264 N N . VAL A 1 300 ? 16.986 0.039 -19.213 1.00 94.12 300 VAL A N 1
ATOM 2265 C CA . VAL A 1 300 ? 15.866 0.549 -20.031 1.00 94.12 300 VAL A CA 1
ATOM 2266 C C . VAL A 1 300 ? 15.386 1.935 -19.578 1.00 94.12 300 VAL A C 1
ATOM 2268 O O . VAL A 1 300 ? 14.858 2.717 -20.370 1.00 94.12 300 VAL A O 1
ATOM 2271 N N . GLN A 1 301 ? 15.583 2.285 -18.308 1.00 91.81 301 GLN A N 1
ATOM 2272 C CA . GLN A 1 301 ? 15.268 3.618 -17.789 1.00 91.81 301 GLN A CA 1
ATOM 2273 C C . GLN A 1 301 ? 16.312 4.692 -18.156 1.00 91.81 301 GLN A C 1
ATOM 2275 O O . GLN A 1 301 ? 16.074 5.875 -17.895 1.00 91.81 301 GLN A O 1
ATOM 2280 N N . ALA A 1 302 ? 17.462 4.332 -18.737 1.00 93.44 302 ALA A N 1
ATOM 2281 C CA . ALA A 1 302 ? 18.455 5.308 -19.183 1.00 93.44 302 ALA A CA 1
ATOM 2282 C C . ALA A 1 302 ? 17.937 6.089 -20.404 1.00 93.44 302 ALA A C 1
ATOM 2284 O O . ALA A 1 302 ? 17.734 5.524 -21.472 1.00 93.44 302 ALA A O 1
ATOM 2285 N N . LYS A 1 303 ? 17.731 7.404 -20.245 1.00 89.50 303 LYS A N 1
ATOM 2286 C CA . LYS A 1 303 ? 17.174 8.270 -21.303 1.00 89.50 303 LYS A CA 1
ATOM 2287 C C . LYS A 1 303 ? 18.182 8.669 -22.382 1.00 89.50 303 LYS A C 1
ATOM 2289 O O . LYS A 1 303 ? 17.774 9.066 -23.464 1.00 89.50 303 LYS A O 1
ATOM 2294 N N . THR A 1 304 ? 19.478 8.623 -22.076 1.00 94.56 304 THR A N 1
ATOM 2295 C CA . THR A 1 304 ? 20.543 9.064 -22.984 1.00 94.56 304 THR A CA 1
ATOM 2296 C C . THR A 1 304 ? 21.528 7.931 -23.240 1.00 94.56 304 THR A C 1
ATOM 2298 O O . THR A 1 304 ? 21.832 7.153 -22.329 1.00 94.56 304 THR A O 1
ATOM 2301 N N . ALA A 1 305 ? 22.056 7.860 -24.465 1.00 95.75 305 ALA A N 1
ATOM 2302 C CA . ALA A 1 305 ? 23.040 6.850 -24.855 1.00 95.75 305 ALA A CA 1
ATOM 2303 C C . ALA A 1 305 ? 24.286 6.828 -23.939 1.00 95.75 305 ALA A C 1
ATOM 2305 O O . ALA A 1 305 ? 24.654 5.737 -23.504 1.00 95.75 305 ALA A O 1
ATOM 2306 N N . PRO A 1 306 ? 24.866 7.974 -23.511 1.00 97.12 306 PRO A N 1
ATOM 2307 C CA . PRO A 1 306 ? 25.996 7.964 -22.577 1.00 97.12 306 PRO A CA 1
ATOM 2308 C C . PRO A 1 306 ? 25.651 7.362 -21.208 1.00 97.12 306 PRO A C 1
ATOM 2310 O O . PRO A 1 306 ? 26.436 6.606 -20.639 1.00 97.12 306 PRO A O 1
ATOM 2313 N N . THR A 1 307 ? 24.453 7.649 -20.679 1.00 97.00 307 THR A N 1
ATOM 2314 C CA . THR A 1 307 ? 24.003 7.057 -19.407 1.00 97.00 307 THR A CA 1
ATOM 2315 C C . THR A 1 307 ? 23.841 5.550 -19.544 1.00 97.00 307 THR A C 1
ATOM 2317 O O . THR A 1 307 ? 24.222 4.811 -18.639 1.00 97.00 307 THR A O 1
ATOM 2320 N N . ARG A 1 308 ? 23.279 5.088 -20.666 1.00 97.75 308 ARG A N 1
ATOM 2321 C CA . ARG A 1 308 ? 23.098 3.661 -20.939 1.00 97.75 308 ARG A CA 1
ATOM 2322 C C . ARG A 1 308 ? 24.443 2.943 -21.021 1.00 97.75 308 ARG A C 1
ATOM 2324 O O . ARG A 1 308 ? 24.626 1.977 -20.290 1.00 97.75 308 ARG A O 1
ATOM 2331 N N . ALA A 1 309 ? 25.382 3.464 -21.811 1.00 97.50 309 ALA A N 1
ATOM 2332 C CA . ALA A 1 309 ? 26.726 2.905 -21.949 1.00 97.50 309 ALA A CA 1
ATOM 2333 C C . ALA A 1 309 ? 27.432 2.776 -20.589 1.00 97.50 309 ALA A C 1
ATOM 2335 O O . ALA A 1 309 ? 27.918 1.704 -20.247 1.00 97.50 309 ALA A O 1
ATOM 2336 N N . LYS A 1 310 ? 27.380 3.823 -19.750 1.00 97.94 310 LYS A N 1
ATOM 2337 C CA . LYS A 1 310 ? 27.951 3.782 -18.394 1.00 97.94 310 LYS A CA 1
ATOM 2338 C C . LYS A 1 310 ? 27.340 2.679 -17.524 1.00 97.94 310 LYS A C 1
ATOM 2340 O O . LYS A 1 310 ? 28.063 2.013 -16.793 1.00 97.94 310 LYS A O 1
ATOM 2345 N N . ARG A 1 311 ? 26.015 2.500 -17.567 1.00 98.12 311 ARG A N 1
ATOM 2346 C CA . ARG A 1 311 ? 25.328 1.470 -16.767 1.00 98.12 311 ARG A CA 1
ATOM 2347 C C . ARG A 1 311 ? 25.617 0.056 -17.272 1.00 98.12 311 ARG A C 1
ATOM 2349 O O . ARG A 1 311 ? 25.711 -0.857 -16.455 1.00 98.12 311 ARG A O 1
ATOM 2356 N N . VAL A 1 312 ? 25.733 -0.121 -18.589 1.00 98.38 312 VAL A N 1
ATOM 2357 C CA . VAL A 1 312 ? 26.124 -1.391 -19.221 1.00 98.38 312 VAL A CA 1
ATOM 2358 C C . VAL A 1 312 ? 27.530 -1.781 -18.771 1.00 98.38 312 VAL A C 1
ATOM 2360 O O . VAL A 1 312 ? 27.700 -2.854 -18.198 1.00 98.38 312 VAL A O 1
ATOM 2363 N N . GLU A 1 313 ? 28.486 -0.867 -18.919 1.00 98.06 313 GLU A N 1
ATOM 2364 C CA . GLU A 1 313 ? 29.874 -1.056 -18.494 1.00 98.06 313 GLU A CA 1
ATOM 2365 C C . GLU A 1 313 ? 29.974 -1.354 -16.991 1.00 98.06 313 GLU A C 1
ATOM 2367 O O . GLU A 1 313 ? 30.586 -2.330 -16.562 1.00 98.06 313 GLU A O 1
ATOM 2372 N N . GLU A 1 314 ? 29.288 -0.563 -16.160 1.00 97.81 314 GLU A N 1
ATOM 2373 C CA . GLU A 1 314 ? 29.245 -0.800 -14.717 1.00 97.81 314 GLU A CA 1
ATOM 2374 C C . GLU A 1 314 ? 28.681 -2.186 -14.381 1.00 97.81 314 GLU A C 1
ATOM 2376 O O . GLU A 1 314 ? 29.198 -2.861 -13.490 1.00 97.81 314 GLU A O 1
ATOM 2381 N N . THR A 1 315 ? 27.647 -2.627 -15.099 1.00 98.00 315 THR A N 1
ATOM 2382 C CA . THR A 1 315 ? 27.057 -3.955 -14.911 1.00 98.00 315 THR A CA 1
ATOM 2383 C C . THR A 1 315 ? 28.053 -5.054 -15.257 1.00 98.00 315 THR A C 1
ATOM 2385 O O . THR A 1 315 ? 28.215 -5.970 -14.452 1.00 98.00 315 THR A O 1
ATOM 2388 N N . ALA A 1 316 ? 28.740 -4.957 -16.397 1.00 98.00 316 ALA A N 1
ATOM 2389 C CA . ALA A 1 316 ? 29.710 -5.958 -16.830 1.00 98.00 316 ALA A CA 1
ATOM 2390 C C . ALA A 1 316 ? 30.903 -6.056 -15.868 1.00 98.00 316 ALA A C 1
ATOM 2392 O O . ALA A 1 316 ? 31.200 -7.134 -15.343 1.00 98.00 316 ALA A O 1
ATOM 2393 N N . ARG A 1 317 ? 31.502 -4.912 -15.522 1.00 98.06 317 ARG A N 1
ATOM 2394 C CA . ARG A 1 317 ? 32.628 -4.825 -14.583 1.00 98.06 317 ARG A CA 1
ATOM 2395 C C . ARG A 1 317 ? 32.282 -5.343 -13.182 1.00 98.06 317 ARG A C 1
ATOM 2397 O O . ARG A 1 317 ? 33.116 -5.965 -12.526 1.00 98.06 317 ARG A O 1
ATOM 2404 N N . LEU A 1 318 ? 31.074 -5.072 -12.676 1.00 97.50 318 LEU A N 1
ATOM 2405 C CA . LEU A 1 318 ? 30.628 -5.598 -11.377 1.00 97.50 318 LEU A CA 1
ATOM 2406 C C . LEU A 1 318 ? 30.332 -7.101 -11.449 1.00 97.50 318 LEU A C 1
ATOM 2408 O O . LEU A 1 318 ? 30.771 -7.847 -10.572 1.00 97.50 318 LEU A O 1
ATOM 2412 N N . ALA A 1 319 ? 29.668 -7.558 -12.512 1.00 97.69 319 ALA A N 1
ATOM 2413 C CA . ALA A 1 319 ? 29.373 -8.971 -12.721 1.00 97.69 319 ALA A CA 1
ATOM 2414 C C . ALA A 1 319 ? 30.651 -9.818 -12.829 1.00 97.69 319 ALA A C 1
ATOM 2416 O O . ALA A 1 319 ? 30.676 -10.934 -12.313 1.00 97.69 319 ALA A O 1
ATOM 2417 N N . GLN A 1 320 ? 31.746 -9.277 -13.377 1.00 97.81 320 GLN A N 1
ATOM 2418 C CA . GLN A 1 320 ? 33.062 -9.930 -13.378 1.00 97.81 320 GLN A CA 1
ATOM 2419 C C . GLN A 1 320 ? 33.507 -10.362 -11.971 1.00 97.81 320 GLN A C 1
ATOM 2421 O O . GLN A 1 320 ? 34.097 -11.423 -11.794 1.00 97.81 320 GLN A O 1
ATOM 2426 N N . ARG A 1 321 ? 33.164 -9.564 -10.955 1.00 97.12 321 ARG A N 1
ATOM 2427 C CA . ARG A 1 321 ? 33.490 -9.800 -9.539 1.00 97.12 321 ARG A CA 1
ATOM 2428 C C . ARG A 1 321 ? 32.356 -10.476 -8.765 1.00 97.12 321 ARG A C 1
ATOM 2430 O O . ARG A 1 321 ? 32.379 -10.491 -7.540 1.00 97.12 321 ARG A O 1
ATOM 2437 N N . ASN A 1 322 ? 31.350 -11.000 -9.469 1.00 96.31 322 ASN A N 1
ATOM 2438 C CA . ASN A 1 322 ? 30.124 -11.561 -8.897 1.00 96.31 322 ASN A CA 1
ATOM 2439 C C . ASN A 1 322 ? 29.333 -10.548 -8.034 1.00 96.31 322 ASN A C 1
ATOM 2441 O O . ASN A 1 322 ? 28.592 -10.911 -7.119 1.00 96.31 322 ASN A O 1
ATOM 2445 N N . GLU A 1 323 ? 29.478 -9.254 -8.333 1.00 95.88 323 GLU A N 1
ATOM 2446 C CA . GLU A 1 323 ? 28.764 -8.160 -7.679 1.00 95.88 323 GLU A CA 1
ATOM 2447 C C . GLU A 1 323 ? 27.594 -7.689 -8.551 1.00 95.88 323 GLU A C 1
ATOM 2449 O O . GLU A 1 323 ? 27.683 -7.603 -9.774 1.00 95.88 323 GLU A O 1
ATOM 2454 N N . ARG A 1 324 ? 26.471 -7.341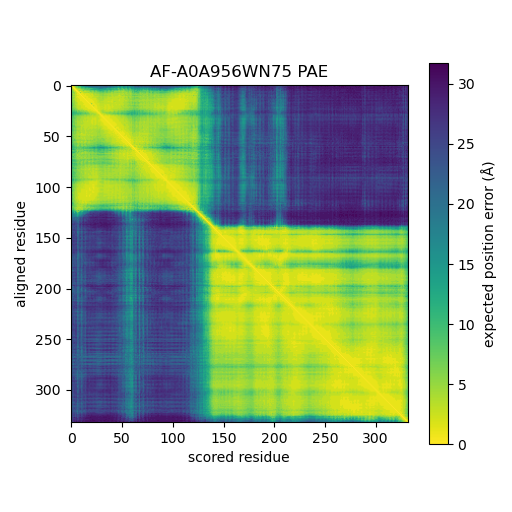 -7.919 1.00 94.94 324 ARG A N 1
ATOM 2455 C CA . ARG A 1 324 ? 25.260 -6.892 -8.620 1.00 94.94 324 ARG A CA 1
ATOM 2456 C C . ARG A 1 324 ? 25.233 -5.367 -8.706 1.00 94.94 324 ARG A C 1
ATOM 2458 O O . ARG A 1 324 ? 25.302 -4.692 -7.677 1.00 94.94 324 ARG A O 1
ATOM 2465 N N . ALA A 1 325 ? 25.061 -4.828 -9.911 1.00 93.75 325 ALA A N 1
ATOM 2466 C CA . ALA A 1 325 ? 24.819 -3.401 -10.117 1.00 93.75 325 ALA A CA 1
ATOM 2467 C C . ALA A 1 325 ? 23.467 -2.951 -9.530 1.00 93.75 325 ALA A C 1
ATOM 2469 O O . ALA A 1 325 ? 22.565 -3.766 -9.313 1.00 93.75 325 ALA A O 1
ATOM 2470 N N . ASN A 1 326 ? 23.328 -1.641 -9.286 1.00 89.25 326 ASN A N 1
ATOM 2471 C CA . ASN A 1 326 ? 22.081 -0.995 -8.846 1.00 89.25 326 ASN A CA 1
ATOM 2472 C C . ASN A 1 326 ? 21.427 -1.626 -7.591 1.00 89.25 326 ASN A C 1
ATOM 2474 O O . ASN A 1 326 ? 20.204 -1.668 -7.459 1.00 89.25 326 ASN A O 1
ATOM 2478 N N . GLN A 1 327 ? 22.235 -2.138 -6.659 1.00 82.50 327 GLN A N 1
ATOM 2479 C CA . GLN A 1 327 ? 21.754 -2.631 -5.366 1.00 82.50 327 GLN A CA 1
ATOM 2480 C C . GLN A 1 327 ? 21.786 -1.527 -4.310 1.00 82.50 327 GLN A C 1
ATOM 2482 O O . GLN A 1 327 ? 22.717 -0.720 -4.256 1.00 82.50 327 GLN A O 1
ATOM 2487 N N . TRP A 1 328 ? 20.791 -1.531 -3.424 1.00 75.06 328 TRP A N 1
ATOM 2488 C CA . TRP A 1 328 ? 20.834 -0.706 -2.224 1.00 75.06 328 TRP A CA 1
ATOM 2489 C C . TRP A 1 328 ? 21.962 -1.199 -1.315 1.00 75.06 328 TRP A C 1
ATOM 2491 O O . TRP A 1 328 ? 21.986 -2.365 -0.921 1.00 75.06 328 TRP A O 1
ATOM 2501 N N . LYS A 1 329 ? 22.893 -0.305 -0.985 1.00 72.56 329 LYS A N 1
ATOM 2502 C CA . LYS A 1 329 ? 23.898 -0.537 0.050 1.00 72.56 329 LYS A CA 1
ATOM 2503 C C . LYS A 1 329 ? 23.427 0.168 1.325 1.00 72.56 329 LYS A C 1
ATOM 2505 O O . LYS A 1 329 ? 23.021 1.332 1.225 1.00 72.56 329 LYS A O 1
ATOM 2510 N N . PRO A 1 330 ? 23.461 -0.489 2.498 1.00 59.94 330 PRO A N 1
ATOM 2511 C CA . PRO A 1 330 ? 23.235 0.207 3.754 1.00 59.94 330 PRO A CA 1
ATOM 2512 C C . PRO A 1 330 ? 24.216 1.374 3.852 1.00 59.94 330 PRO A C 1
ATOM 2514 O O . PRO A 1 330 ? 25.388 1.227 3.498 1.00 59.94 330 PRO A O 1
ATOM 2517 N N . LYS A 1 331 ? 23.734 2.544 4.285 1.00 59.12 331 LYS A N 1
ATOM 2518 C CA . LYS A 1 331 ? 24.653 3.618 4.670 1.00 59.12 331 LYS A CA 1
ATOM 2519 C C . LYS A 1 331 ? 25.451 3.126 5.889 1.00 59.12 331 LYS A C 1
ATOM 2521 O O . LYS A 1 331 ? 24.824 2.496 6.743 1.00 59.12 331 LYS A O 1
ATOM 2526 N N . PRO A 1 332 ? 26.779 3.340 5.913 1.00 61.41 332 PRO A N 1
ATOM 2527 C CA . PRO A 1 332 ? 27.620 2.944 7.037 1.00 61.41 332 PRO A CA 1
ATOM 2528 C C . PRO A 1 332 ? 27.194 3.622 8.339 1.00 61.41 332 PRO A C 1
ATOM 2530 O O . PRO A 1 332 ? 26.601 4.728 8.264 1.00 61.41 332 PRO A O 1
#

Radius of gyration: 33.64 Å; Cα contacts (8 Å, |Δi|>4): 387; chains: 1; bounding box: 74×36×95 Å

Nearest PDB structures (foldseek):
  5oxp-assembly1_A  TM=7.231E-01  e=2.054E+00  Streptococcus thermophilus LMG 18311
  6e9n-assembly2_B  TM=8.315E-01  e=4.500E+00  Escherichia coli
  8wjh-assembly1_A  TM=7.753E-01  e=3.742E+00  Homo sapiens
  6euq-assembly1_A  TM=3.408E-01  e=2.587E+00  Escherichia coli K-12

Sequence (332 aa):
WPGMKNKGAWFIGTVTVGGLGIAAIGTSQWYPLTAGIMLLWGMGGGFFINLNQTLIQTNTPSALMGRVMSVHTLGFLGFAPLGALLAGGMAALLGAPLWMLISGLTLSAIALSVGATQPGLRRMGWSAPGSLWHSRTMEQPPDSVHPGTRREWRDWLAANHTRSQGIWLISYRKSAGLPSMTHEESVEEALCFGWVDSRPRKLDAERTMLWFAPRKPGSGWARTNKQRVERLLAAGSMAPAGLAAVESAKADGSWTKLDAVEDLVVPPDLAAALAEHPPAVANFDAFPKSARRGILEWLVQAKTAPTRAKRVEETARLAQRNERANQWKPKP

pLDDT: mean 87.34, std 13.95, range [32.59, 98.44]

Foldseek 3Di:
DPPDFQLLLLLLVLQLLLLVLLLCLLPDPDVVSVVVSVVSNVVSVVSNVVSVVVVLVVLDDPVCSVVSVVVVCCVPVVCVVVVVVVLVVCCVVPNNSVSSNVRSVVSNVVSVVCVVPPPLSRRPTPDDQDPDRNPPDPPAPPQEDEDLDLVSLLVCCVVDLPDQDKGKYKFWDVVLVGRTDDPLSNQLSLLLQQKHWDDKADPDPTMIIIIIGHDDQLAADDPVSVVSVVVCVVVVNRDPNSVVNVVSCVVNVNDCLLVCLLVLPDDPLLVVLLVVQPPLVVLLVPDDSVLSSVLVVCLSPDPDPVSNNVSSNVQNNQSSVSHGPPDDDPDD

Solvent-accessible surface area (backbone atoms only — not comparable to full-atom values): 18042 Å² total; per-residue (Å²): 129,96,78,61,71,32,45,31,40,53,52,37,49,41,48,27,53,40,13,48,40,41,20,50,47,28,74,53,87,51,65,71,61,42,54,52,43,51,52,52,39,52,54,40,48,55,49,45,53,56,48,51,54,49,51,51,60,74,70,42,58,79,93,47,39,70,62,53,50,49,53,50,48,47,57,60,61,62,45,45,64,60,52,50,51,53,51,53,54,43,22,72,75,63,35,55,40,55,38,30,29,54,54,10,49,50,45,21,51,50,31,51,49,51,45,76,73,32,62,71,50,37,63,34,28,80,61,66,91,70,60,93,66,56,84,81,71,62,80,71,59,86,62,53,48,69,52,69,40,65,63,52,45,42,53,50,42,74,78,47,51,88,45,87,66,55,37,30,43,38,40,54,35,81,90,58,77,56,86,49,59,51,72,65,57,56,47,52,51,33,39,20,47,26,26,42,74,72,59,75,43,80,73,56,94,45,34,32,29,37,33,33,28,55,61,60,87,76,53,63,40,54,69,72,57,52,55,46,49,52,54,33,54,77,66,70,63,52,36,73,55,14,50,52,46,52,51,52,26,56,74,68,46,12,50,59,62,33,52,51,29,78,70,61,58,76,51,69,69,47,52,53,40,14,66,77,26,77,58,7,52,65,39,49,71,68,44,55,70,68,56,51,30,53,43,44,46,55,48,70,66,40,89,44,70,70,58,30,52,53,51,36,48,49,35,15,62,30,13,40,72,69,38,74,54,96,62,91,69,82,80,132

Mean predicted aligned error: 14.46 Å